Protein AF-A0A7C5QHR2-F1 (afdb_monomer)

Structure (mmCIF, N/CA/C/O backbone):
data_AF-A0A7C5QHR2-F1
#
_entry.id   AF-A0A7C5QHR2-F1
#
loop_
_atom_site.group_PDB
_atom_site.id
_atom_site.type_symbol
_atom_site.label_atom_id
_atom_site.label_alt_id
_atom_site.label_comp_id
_atom_site.label_asym_id
_atom_site.label_entity_id
_atom_site.label_seq_id
_atom_site.pdbx_PDB_ins_code
_atom_site.Cartn_x
_atom_site.Cartn_y
_atom_site.Cartn_z
_atom_site.occupancy
_atom_site.B_iso_or_equiv
_atom_site.auth_seq_id
_atom_site.auth_comp_id
_atom_site.auth_asym_id
_atom_site.auth_atom_id
_atom_site.pdbx_PDB_model_num
ATOM 1 N N . MET A 1 1 ? 29.284 -17.613 -14.930 1.00 31.66 1 MET A N 1
ATOM 2 C CA . MET A 1 1 ? 29.770 -16.365 -14.308 1.00 31.66 1 MET A CA 1
ATOM 3 C C . MET A 1 1 ? 28.781 -16.027 -13.212 1.00 31.66 1 MET A C 1
ATOM 5 O O . MET A 1 1 ? 27.605 -15.914 -13.522 1.00 31.66 1 MET A O 1
ATOM 9 N N . ASN A 1 2 ? 29.206 -15.992 -11.948 1.00 33.28 2 ASN A N 1
ATOM 10 C CA . ASN A 1 2 ? 28.326 -15.580 -10.853 1.00 33.28 2 ASN A CA 1
ATOM 11 C C . ASN A 1 2 ? 28.009 -14.099 -11.058 1.00 33.28 2 ASN A C 1
ATOM 13 O O . ASN A 1 2 ? 28.852 -13.244 -10.796 1.00 33.28 2 ASN A O 1
ATOM 17 N N . HIS A 1 3 ? 26.832 -13.800 -11.602 1.00 44.41 3 HIS A N 1
ATOM 18 C CA . HIS A 1 3 ? 26.330 -12.437 -11.653 1.00 44.41 3 HIS A CA 1
ATOM 19 C C . HIS A 1 3 ? 26.041 -12.027 -10.207 1.00 44.41 3 HIS A C 1
ATOM 21 O O . HIS A 1 3 ? 25.063 -12.463 -9.606 1.00 44.41 3 HIS A O 1
ATOM 27 N N . HIS A 1 4 ? 26.960 -11.277 -9.598 1.00 54.41 4 HIS A N 1
ATOM 28 C CA . HIS A 1 4 ? 26.777 -10.758 -8.249 1.00 54.41 4 HIS A CA 1
ATOM 29 C C . HIS A 1 4 ? 25.689 -9.680 -8.288 1.00 54.41 4 HIS A C 1
ATOM 31 O O . HIS A 1 4 ? 25.942 -8.519 -8.594 1.00 54.41 4 HIS A O 1
ATOM 37 N N . HIS A 1 5 ? 24.454 -10.085 -8.007 1.00 65.56 5 HIS A N 1
ATOM 38 C CA . HIS A 1 5 ? 23.338 -9.173 -7.805 1.00 65.56 5 HIS A CA 1
ATOM 39 C C . HIS A 1 5 ? 23.488 -8.518 -6.426 1.00 65.56 5 HIS A C 1
ATOM 41 O O . HIS A 1 5 ? 23.267 -9.155 -5.401 1.00 65.56 5 HIS A O 1
ATOM 47 N N . SER A 1 6 ? 23.895 -7.252 -6.385 1.00 82.06 6 SER A N 1
ATOM 48 C CA . SER A 1 6 ? 24.116 -6.497 -5.147 1.00 82.06 6 SER A CA 1
ATOM 49 C C . SER A 1 6 ? 22.860 -5.718 -4.730 1.00 82.06 6 SER A C 1
ATOM 51 O O . SER A 1 6 ? 22.835 -4.487 -4.682 1.00 82.06 6 SER A O 1
ATOM 53 N N . LEU A 1 7 ? 21.789 -6.463 -4.446 1.00 86.50 7 LEU A N 1
ATOM 54 C CA . LEU A 1 7 ? 20.505 -5.928 -3.990 1.00 86.50 7 LEU A CA 1
ATOM 55 C C . LEU A 1 7 ? 20.372 -6.040 -2.468 1.00 86.50 7 LEU A C 1
ATOM 57 O O . LEU A 1 7 ? 20.702 -7.073 -1.879 1.00 86.50 7 LEU A O 1
ATOM 61 N N . GLN A 1 8 ? 19.856 -4.991 -1.830 1.00 87.81 8 GLN A N 1
ATOM 62 C CA . GLN A 1 8 ? 19.667 -4.943 -0.382 1.00 87.81 8 GLN A CA 1
ATOM 63 C C . GLN A 1 8 ? 18.311 -4.355 0.002 1.00 87.81 8 GLN A C 1
ATOM 65 O O . GLN A 1 8 ? 17.833 -3.400 -0.604 1.00 87.81 8 GLN A O 1
ATOM 70 N N . LEU A 1 9 ? 17.719 -4.911 1.053 1.00 88.81 9 LEU A N 1
ATOM 71 C CA . LEU A 1 9 ? 16.586 -4.346 1.773 1.00 88.81 9 LEU A CA 1
ATOM 72 C C . LEU A 1 9 ? 17.111 -3.672 3.045 1.00 88.81 9 LEU A C 1
ATOM 74 O O . LEU A 1 9 ? 17.837 -4.295 3.820 1.00 88.81 9 LEU A O 1
ATOM 78 N N . LEU A 1 10 ? 16.763 -2.408 3.256 1.00 84.75 10 LEU A N 1
ATOM 79 C CA . LEU A 1 10 ? 17.259 -1.585 4.357 1.00 84.75 10 LEU A CA 1
ATOM 80 C C . LEU A 1 10 ? 16.104 -1.114 5.236 1.00 84.75 10 LEU A C 1
ATOM 82 O O . LEU A 1 10 ? 15.095 -0.642 4.720 1.00 84.75 10 LEU A O 1
ATOM 86 N N . PHE A 1 11 ? 16.296 -1.180 6.553 1.00 87.12 11 PHE A N 1
ATOM 87 C CA . PHE A 1 11 ? 15.389 -0.598 7.543 1.00 87.12 11 PHE A CA 1
ATOM 88 C C . PHE A 1 11 ? 16.145 0.423 8.386 1.00 87.12 11 PHE A C 1
ATOM 90 O O . PHE A 1 11 ? 17.107 0.064 9.070 1.00 87.12 11 PHE A O 1
ATOM 97 N N . LEU A 1 12 ? 15.709 1.679 8.349 1.00 81.56 12 LEU A N 1
ATOM 98 C CA . LEU A 1 12 ? 16.272 2.778 9.129 1.00 81.56 12 LEU A CA 1
ATOM 99 C C . LEU A 1 12 ? 15.262 3.202 10.195 1.00 81.56 12 LEU A C 1
ATOM 101 O O . LEU A 1 12 ? 14.124 3.492 9.828 1.00 81.56 12 LEU A O 1
ATOM 105 N N . PRO A 1 13 ? 15.623 3.233 11.486 1.00 82.12 13 PRO A N 1
ATOM 106 C CA . PRO A 1 13 ? 14.732 3.764 12.507 1.00 82.12 13 PRO A CA 1
ATOM 107 C C . PRO A 1 13 ? 14.471 5.251 12.237 1.00 82.12 13 PRO A C 1
ATOM 109 O O . PRO A 1 13 ? 15.391 6.001 11.919 1.00 82.12 13 PRO A O 1
ATOM 112 N N . GLU A 1 14 ? 13.216 5.671 12.336 1.00 76.19 14 GLU A N 1
ATOM 113 C CA . GLU A 1 14 ? 12.841 7.083 12.285 1.00 76.19 14 GLU A CA 1
ATOM 114 C C . GLU A 1 14 ? 13.124 7.700 13.666 1.00 76.19 14 GLU A C 1
ATOM 116 O O . GLU A 1 14 ? 12.586 7.238 14.675 1.00 76.19 14 GLU A O 1
ATOM 121 N N . GLU A 1 15 ? 14.025 8.688 13.739 1.00 59.84 15 GLU A N 1
ATOM 122 C CA . GLU A 1 15 ? 14.296 9.405 14.991 1.00 59.84 15 GLU A CA 1
ATOM 123 C C . GLU A 1 15 ? 13.158 10.396 15.271 1.00 59.84 15 GLU A C 1
ATOM 125 O O . GLU A 1 15 ? 12.904 11.309 14.487 1.00 59.84 15 GLU A O 1
ATOM 130 N N . GLY A 1 16 ? 12.459 10.203 16.390 1.00 53.81 16 GLY A N 1
ATOM 131 C CA . GLY A 1 16 ? 11.358 11.053 16.841 1.00 53.81 16 GLY A CA 1
ATOM 132 C C . GLY A 1 16 ? 10.992 10.771 18.299 1.00 53.81 16 GLY A C 1
ATOM 133 O O . GLY A 1 16 ? 11.371 9.730 18.842 1.00 53.81 16 GLY A O 1
ATOM 134 N N . GLU A 1 17 ? 10.262 11.695 18.936 1.00 41.44 17 GLU A N 1
ATOM 135 C CA . GLU A 1 17 ? 9.677 11.547 20.283 1.00 41.44 17 GLU A CA 1
ATOM 136 C C . GLU A 1 17 ? 8.571 10.475 20.285 1.00 41.44 17 GLU A C 1
ATOM 138 O O . GLU A 1 17 ? 7.386 10.748 20.461 1.00 41.44 17 GLU A O 1
ATOM 143 N N . HIS A 1 18 ? 8.945 9.226 20.046 1.00 48.09 18 HIS A N 1
ATOM 144 C CA . HIS A 1 18 ? 8.044 8.092 20.153 1.00 48.09 18 HIS A CA 1
ATOM 145 C C . HIS A 1 18 ? 8.260 7.430 21.512 1.00 48.09 18 HIS A C 1
ATOM 147 O O . HIS A 1 18 ? 9.395 7.185 21.932 1.00 48.09 18 HIS A O 1
ATOM 153 N N . GLN A 1 19 ? 7.160 7.166 22.226 1.00 42.47 19 GLN A N 1
ATOM 154 C CA . GLN A 1 19 ? 7.195 6.426 23.486 1.00 42.47 19 GLN A CA 1
ATOM 155 C C . GLN A 1 19 ? 7.924 5.092 23.275 1.00 42.47 19 GLN A C 1
ATOM 157 O O . GLN A 1 19 ? 7.888 4.518 22.185 1.00 42.47 19 GLN A O 1
ATOM 162 N N . ALA A 1 20 ? 8.613 4.606 24.310 1.00 40.62 20 ALA A N 1
ATOM 163 C CA . ALA A 1 20 ? 9.400 3.377 24.262 1.00 40.62 20 ALA A CA 1
ATOM 164 C C . ALA A 1 20 ? 8.530 2.168 23.848 1.00 40.62 20 ALA A C 1
ATOM 166 O O . ALA A 1 20 ? 7.935 1.503 24.688 1.00 40.62 20 ALA A O 1
ATOM 167 N N . GLY A 1 21 ? 8.446 1.894 22.543 1.00 49.97 21 GLY A N 1
ATOM 168 C CA . GLY A 1 21 ? 7.503 0.926 21.977 1.00 49.97 21 GLY A CA 1
ATOM 169 C C . GLY A 1 21 ? 7.245 1.145 20.487 1.00 49.97 21 GLY A C 1
ATOM 170 O O . GLY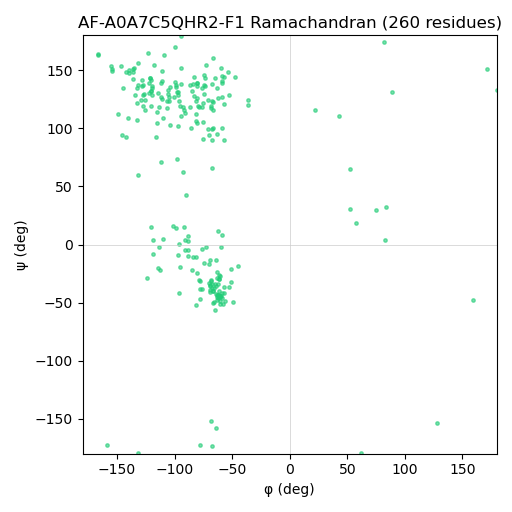 A 1 21 ? 7.441 0.214 19.710 1.00 49.97 21 GLY A O 1
ATOM 171 N N . ASP A 1 22 ? 6.970 2.387 20.083 1.00 61.84 22 ASP A N 1
ATOM 172 C CA . ASP A 1 22 ? 6.427 2.744 18.758 1.00 61.84 22 ASP A CA 1
ATOM 173 C C . ASP A 1 22 ? 7.508 3.024 17.702 1.00 61.84 22 ASP A C 1
ATOM 175 O O . ASP A 1 22 ? 7.444 3.988 16.941 1.00 61.84 22 ASP A O 1
ATOM 179 N N . THR A 1 23 ? 8.560 2.205 17.655 1.00 73.38 23 THR A N 1
ATOM 180 C CA . THR A 1 23 ? 9.628 2.420 16.670 1.00 73.38 23 THR A CA 1
ATOM 181 C C . THR A 1 23 ? 9.112 2.144 15.255 1.00 73.38 23 THR A C 1
ATOM 183 O O . THR A 1 23 ? 8.747 1.013 14.922 1.00 73.38 23 THR A O 1
ATOM 186 N N . ILE A 1 24 ? 9.125 3.174 14.413 1.00 78.38 24 ILE A N 1
ATOM 187 C CA . ILE A 1 24 ? 8.806 3.087 12.988 1.00 78.38 24 ILE A CA 1
ATOM 188 C C . ILE A 1 24 ? 10.113 3.039 12.199 1.00 78.38 24 ILE A C 1
ATOM 190 O O . ILE A 1 24 ? 11.080 3.728 12.521 1.00 78.38 24 ILE A O 1
ATOM 194 N N . TYR A 1 25 ? 10.144 2.209 11.162 1.00 82.12 25 TYR A N 1
ATOM 195 C CA . TYR A 1 25 ? 11.275 2.074 10.262 1.00 82.12 25 TYR A CA 1
ATOM 196 C C . TYR A 1 25 ? 10.926 2.601 8.874 1.00 82.12 25 TYR A C 1
ATOM 198 O O . TYR A 1 25 ? 9.971 2.149 8.234 1.00 82.12 25 TYR A O 1
ATOM 206 N N . ARG A 1 26 ? 11.758 3.506 8.363 1.00 79.06 26 ARG A N 1
ATOM 207 C CA . ARG A 1 26 ? 11.794 3.839 6.940 1.00 79.06 26 ARG A CA 1
ATOM 208 C C . ARG A 1 26 ? 12.480 2.706 6.192 1.00 79.06 26 ARG A C 1
ATOM 210 O O . ARG A 1 26 ? 13.559 2.257 6.583 1.00 79.06 26 ARG A O 1
ATOM 217 N N . CYS A 1 27 ? 11.833 2.228 5.140 1.00 81.69 27 CYS A N 1
ATOM 218 C CA . CYS A 1 27 ? 12.269 1.045 4.415 1.00 81.69 27 CYS A CA 1
ATOM 219 C C . CYS A 1 27 ? 12.759 1.427 3.033 1.00 81.69 27 CYS A C 1
ATOM 221 O O . CYS A 1 27 ? 12.146 2.255 2.365 1.00 81.69 27 CYS A O 1
ATOM 223 N N . PHE A 1 28 ? 13.833 0.790 2.579 1.00 79.62 28 PHE A N 1
ATOM 224 C CA . PHE A 1 28 ? 14.375 1.057 1.257 1.00 79.62 28 PHE A CA 1
ATOM 225 C C . PHE A 1 28 ? 14.817 -0.216 0.557 1.00 79.62 28 PHE A C 1
ATOM 227 O O . PHE A 1 28 ? 15.317 -1.151 1.183 1.00 79.62 28 PHE A O 1
ATOM 234 N N . LEU A 1 29 ? 14.678 -0.217 -0.763 1.00 83.44 29 LEU A N 1
ATOM 235 C CA . LEU A 1 29 ? 15.304 -1.199 -1.633 1.00 83.44 29 LEU A CA 1
ATOM 236 C C . LEU A 1 29 ? 16.462 -0.526 -2.364 1.00 83.44 29 LEU A C 1
ATOM 238 O O . LEU A 1 29 ? 16.263 0.417 -3.130 1.00 83.44 29 LEU A O 1
ATOM 242 N N . LEU A 1 30 ? 17.667 -1.027 -2.122 1.00 81.19 30 LEU A N 1
ATOM 243 C CA . LEU A 1 30 ? 18.905 -0.523 -2.692 1.00 81.19 30 LEU A CA 1
AT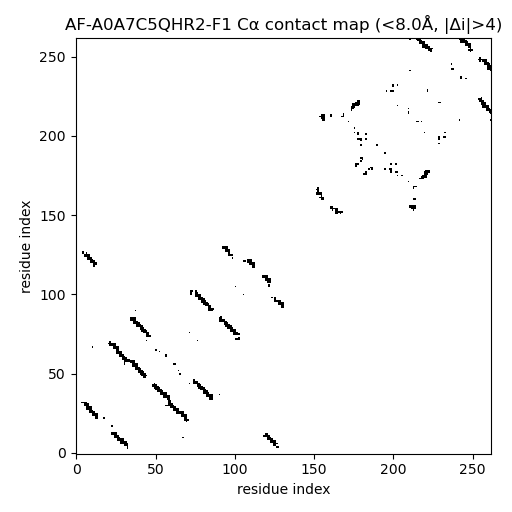OM 244 C C . LEU A 1 30 ? 19.421 -1.472 -3.769 1.00 81.19 30 LEU A C 1
ATOM 246 O O . LEU A 1 30 ? 19.551 -2.677 -3.546 1.00 81.19 30 LEU A O 1
ATOM 250 N N . ASN A 1 31 ? 19.790 -0.903 -4.910 1.00 82.81 31 ASN A N 1
ATOM 251 C CA . ASN A 1 31 ? 20.566 -1.567 -5.940 1.00 82.81 31 ASN A CA 1
ATOM 252 C C . ASN A 1 31 ? 21.964 -0.968 -6.001 1.00 82.81 31 ASN A C 1
ATOM 254 O O . ASN A 1 31 ? 22.132 0.149 -6.476 1.00 82.81 31 ASN A O 1
ATOM 258 N N . ARG A 1 32 ? 22.973 -1.716 -5.551 1.00 75.12 32 ARG A N 1
ATOM 259 C CA . ARG A 1 32 ? 24.388 -1.331 -5.683 1.00 75.12 32 ARG A CA 1
ATOM 260 C C . ARG A 1 32 ? 25.016 -1.855 -6.976 1.00 75.12 32 ARG A C 1
ATOM 262 O O . ARG A 1 32 ? 26.225 -1.756 -7.145 1.00 75.12 32 ARG A O 1
ATOM 269 N N . GLY A 1 33 ? 24.228 -2.504 -7.827 1.00 75.75 33 GLY A N 1
ATOM 270 C CA . GLY A 1 33 ? 24.701 -3.159 -9.034 1.00 75.75 33 GLY A CA 1
ATOM 271 C C . GLY A 1 33 ? 24.478 -2.313 -10.277 1.00 75.75 33 GLY A C 1
ATOM 272 O O . GLY A 1 33 ? 23.739 -1.329 -10.276 1.00 75.75 33 GLY A O 1
ATOM 273 N N . GLU A 1 34 ? 25.080 -2.769 -11.370 1.00 76.56 34 GLU A N 1
ATOM 274 C CA . GLU A 1 34 ? 25.027 -2.106 -12.678 1.00 76.56 34 GLU A CA 1
ATOM 275 C C . GLU A 1 34 ? 23.778 -2.464 -13.494 1.00 76.56 34 GLU A C 1
ATOM 277 O O . GLU A 1 34 ? 23.497 -1.868 -14.532 1.00 76.56 34 GLU A O 1
ATOM 282 N N . HIS A 1 35 ? 23.022 -3.466 -13.051 1.00 82.19 35 HIS A N 1
ATOM 283 C CA . HIS A 1 35 ? 21.835 -3.921 -13.756 1.00 82.19 35 HIS A CA 1
ATOM 284 C C . HIS A 1 35 ? 20.610 -3.116 -13.342 1.00 82.19 35 HIS A C 1
ATOM 286 O O . HIS A 1 35 ? 20.365 -2.903 -12.156 1.00 82.19 35 HIS A O 1
ATOM 292 N N . CYS A 1 36 ? 19.793 -2.746 -14.324 1.00 79.12 36 CYS A N 1
ATOM 293 C CA . CYS A 1 36 ? 18.440 -2.273 -14.078 1.00 79.12 36 CYS A CA 1
ATOM 294 C C . CYS A 1 36 ? 17.507 -3.476 -13.942 1.00 79.12 36 CYS A C 1
ATOM 296 O O . CYS A 1 36 ? 17.577 -4.416 -14.738 1.00 79.12 36 CYS A O 1
ATOM 298 N N . TYR A 1 37 ? 16.592 -3.427 -12.982 1.00 84.19 37 TYR A N 1
ATOM 299 C CA . TYR A 1 37 ? 15.614 -4.483 -12.763 1.00 84.19 37 TYR A CA 1
ATOM 300 C C . TYR A 1 37 ? 14.199 -3.941 -12.892 1.00 84.19 37 TYR A C 1
ATOM 302 O O . TYR A 1 37 ? 13.885 -2.862 -12.396 1.00 84.19 37 TYR A O 1
ATOM 310 N N . LEU A 1 38 ? 13.303 -4.726 -13.476 1.00 84.56 38 LEU A N 1
ATOM 311 C CA . LEU A 1 38 ? 11.908 -4.663 -13.060 1.00 84.56 38 LEU A CA 1
ATOM 312 C C . LEU A 1 38 ? 11.774 -5.484 -11.789 1.00 84.56 38 LEU A C 1
ATOM 314 O O . LEU A 1 38 ? 12.370 -6.554 -11.687 1.00 84.56 38 LEU A O 1
ATOM 318 N N . TYR A 1 39 ? 11.001 -4.995 -10.831 1.00 82.38 39 TYR A N 1
ATOM 319 C CA . TYR A 1 39 ? 10.803 -5.693 -9.572 1.00 82.38 39 TYR A CA 1
ATOM 320 C C . TYR A 1 39 ? 9.330 -5.789 -9.197 1.00 82.38 39 TYR A C 1
ATOM 322 O O . TYR A 1 39 ? 8.498 -4.955 -9.582 1.00 82.38 39 TYR A O 1
ATOM 330 N N . LYS A 1 40 ? 9.046 -6.798 -8.384 1.00 84.19 40 LYS A N 1
ATOM 331 C CA . LYS A 1 40 ? 7.833 -6.984 -7.602 1.00 84.19 40 LYS A CA 1
ATOM 332 C C . LYS A 1 40 ? 8.255 -7.398 -6.192 1.00 84.19 40 LYS A C 1
ATOM 334 O O . LYS A 1 40 ? 9.056 -8.316 -6.041 1.00 84.19 40 LYS A O 1
ATOM 339 N N . ILE 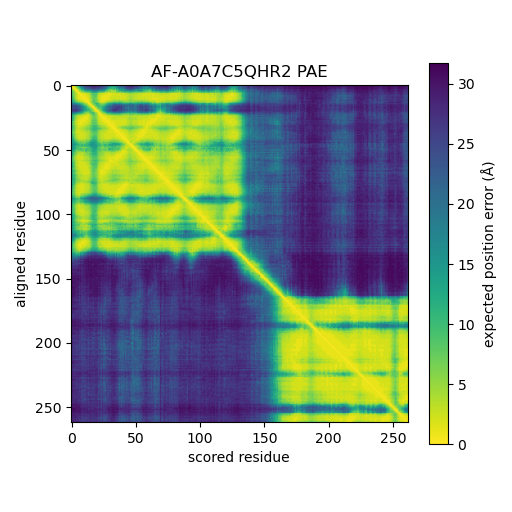A 1 41 ? 7.734 -6.706 -5.190 1.00 77.81 41 ILE A N 1
ATOM 340 C CA . ILE A 1 41 ? 7.916 -7.008 -3.774 1.00 77.81 41 ILE A CA 1
ATOM 341 C C . ILE A 1 41 ? 6.539 -7.215 -3.175 1.00 77.81 41 ILE A C 1
ATOM 343 O O . ILE A 1 41 ? 5.644 -6.391 -3.365 1.00 77.81 41 ILE A O 1
ATOM 347 N N . GLU A 1 42 ? 6.395 -8.311 -2.453 1.00 78.44 42 GLU A N 1
ATOM 348 C CA . GLU A 1 42 ? 5.251 -8.601 -1.604 1.00 78.44 42 GLU A CA 1
ATOM 349 C C . GLU A 1 42 ? 5.769 -8.774 -0.187 1.00 78.44 42 GLU A C 1
ATOM 351 O O . GLU A 1 42 ? 6.760 -9.472 0.012 1.00 78.44 42 GLU A O 1
ATOM 356 N N . ALA A 1 43 ? 5.135 -8.133 0.785 1.00 70.38 43 ALA A N 1
ATOM 357 C CA . ALA A 1 43 ? 5.415 -8.387 2.186 1.00 70.38 43 ALA A CA 1
ATOM 358 C C . ALA A 1 43 ? 4.117 -8.694 2.914 1.00 70.38 43 ALA A C 1
ATOM 360 O O . ALA A 1 43 ? 3.169 -7.913 2.847 1.00 70.38 43 ALA A O 1
ATOM 361 N N . ASP A 1 44 ? 4.111 -9.808 3.635 1.00 68.44 44 ASP A N 1
ATOM 362 C CA . ASP A 1 44 ? 2.947 -10.300 4.362 1.00 68.44 44 ASP A CA 1
ATOM 363 C C . ASP A 1 44 ? 3.327 -10.596 5.810 1.00 68.44 44 ASP A C 1
ATOM 365 O O . ASP A 1 44 ? 4.407 -11.136 6.076 1.00 68.44 44 ASP A O 1
ATOM 369 N N . THR A 1 45 ? 2.427 -10.290 6.741 1.00 62.69 45 THR A N 1
ATOM 370 C CA . THR A 1 45 ? 2.394 -10.938 8.054 1.00 62.69 45 THR A CA 1
ATOM 371 C C . THR A 1 45 ? 1.421 -12.120 8.027 1.00 62.69 45 THR A C 1
ATOM 373 O O . THR A 1 45 ? 0.757 -12.391 7.027 1.00 62.69 45 THR A O 1
ATOM 376 N N . LEU A 1 46 ? 1.292 -12.819 9.156 1.00 56.25 46 LEU A N 1
ATOM 377 C CA . LEU A 1 46 ? 0.221 -13.797 9.374 1.00 56.25 46 LEU A CA 1
ATOM 378 C C . LEU A 1 46 ? -1.188 -13.181 9.304 1.00 56.25 46 LEU A C 1
ATOM 380 O O . LEU A 1 46 ? -2.150 -13.888 9.014 1.00 56.25 46 LEU A O 1
ATOM 384 N N . THR A 1 47 ? -1.313 -11.891 9.613 1.00 45.22 47 THR A N 1
ATOM 385 C CA . THR A 1 47 ? -2.584 -11.217 9.908 1.00 45.22 47 THR A CA 1
ATOM 386 C C . THR A 1 47 ? -2.988 -10.189 8.852 1.00 45.22 47 THR A C 1
ATOM 388 O O . THR A 1 47 ? -4.171 -9.867 8.741 1.00 45.22 47 THR A O 1
ATOM 391 N N . ARG A 1 48 ? -2.037 -9.667 8.068 1.00 53.03 48 ARG A N 1
ATOM 392 C CA . ARG A 1 48 ? -2.271 -8.618 7.071 1.00 53.03 48 ARG A CA 1
ATOM 393 C C . ARG A 1 48 ? -1.235 -8.627 5.946 1.00 53.03 48 ARG A C 1
ATOM 395 O O . ARG A 1 48 ? -0.078 -8.993 6.140 1.00 53.03 48 ARG A O 1
ATOM 402 N N . HIS A 1 49 ? -1.639 -8.130 4.781 1.00 55.06 49 HIS A N 1
ATOM 403 C CA . HIS A 1 49 ? -0.709 -7.744 3.720 1.00 55.06 49 HIS A CA 1
ATOM 404 C C . HIS A 1 49 ? -0.049 -6.408 4.096 1.00 55.06 49 HIS A C 1
ATOM 406 O O . HIS A 1 49 ? -0.751 -5.422 4.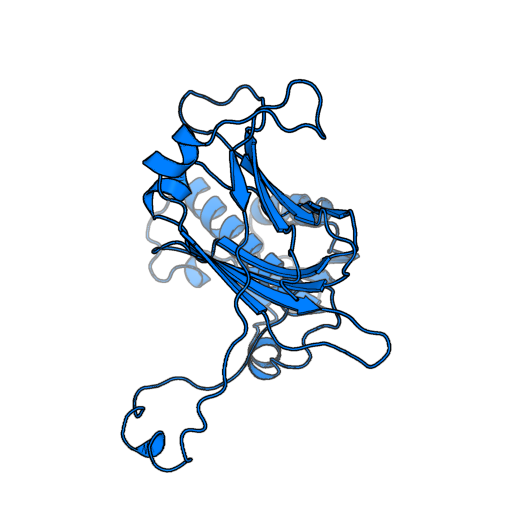320 1.00 55.06 49 HIS A O 1
ATOM 412 N N . ILE A 1 50 ? 1.283 -6.375 4.188 1.00 58.94 50 ILE A N 1
ATOM 413 C CA . ILE A 1 50 ? 2.054 -5.161 4.505 1.00 58.94 50 ILE A CA 1
ATOM 414 C C . ILE A 1 50 ? 2.223 -4.320 3.244 1.00 58.94 50 ILE A C 1
ATOM 416 O O . ILE A 1 50 ? 1.944 -3.124 3.257 1.00 58.94 50 ILE A O 1
ATOM 420 N N . LEU A 1 51 ? 2.701 -4.929 2.153 1.00 63.75 51 LEU A N 1
ATOM 421 C CA . LEU A 1 51 ? 2.897 -4.208 0.901 1.00 63.75 51 LEU A CA 1
ATOM 422 C C . LEU A 1 51 ? 2.830 -5.110 -0.327 1.00 63.75 51 LEU A C 1
ATOM 424 O O . LEU A 1 51 ? 3.225 -6.273 -0.300 1.00 63.75 51 LEU A O 1
ATOM 428 N N . LEU A 1 52 ? 2.410 -4.503 -1.433 1.00 68.81 52 LEU A N 1
ATOM 429 C CA . LEU A 1 52 ? 2.610 -4.996 -2.788 1.00 68.81 52 LEU A CA 1
ATOM 430 C C . LEU A 1 52 ? 3.126 -3.823 -3.620 1.00 68.81 52 LEU A C 1
ATOM 432 O O . LEU A 1 52 ? 2.375 -2.906 -3.946 1.00 68.81 52 LEU A O 1
ATOM 436 N N . GLN A 1 53 ? 4.409 -3.852 -3.968 1.00 64.88 53 GLN A N 1
ATOM 437 C CA . GLN A 1 53 ? 5.042 -2.794 -4.746 1.00 64.88 53 GLN A CA 1
ATOM 438 C C . GLN A 1 53 ? 5.738 -3.384 -5.959 1.00 64.88 53 GLN A C 1
ATOM 440 O O . GLN A 1 53 ? 6.526 -4.320 -5.871 1.00 64.88 53 GLN A O 1
ATOM 445 N N . LYS A 1 54 ? 5.460 -2.808 -7.123 1.00 75.94 54 LYS A N 1
ATOM 446 C CA . LYS A 1 54 ? 6.126 -3.148 -8.373 1.00 75.94 54 LYS A CA 1
ATOM 447 C C . LYS A 1 54 ? 6.765 -1.890 -8.927 1.00 75.94 54 LYS A C 1
ATOM 449 O O . LYS A 1 54 ? 6.113 -0.850 -9.007 1.00 75.94 54 LYS A O 1
ATOM 454 N N . GLY A 1 55 ? 7.974 -1.989 -9.464 1.00 71.75 55 GLY A N 1
ATOM 455 C CA . GLY A 1 55 ? 8.630 -0.835 -10.079 1.00 71.75 55 GLY A CA 1
ATOM 456 C C . GLY A 1 55 ? 9.722 -1.206 -11.060 1.00 71.75 55 GLY A C 1
ATOM 457 O O . GLY A 1 55 ? 9.902 -2.375 -11.407 1.00 71.75 55 GLY A O 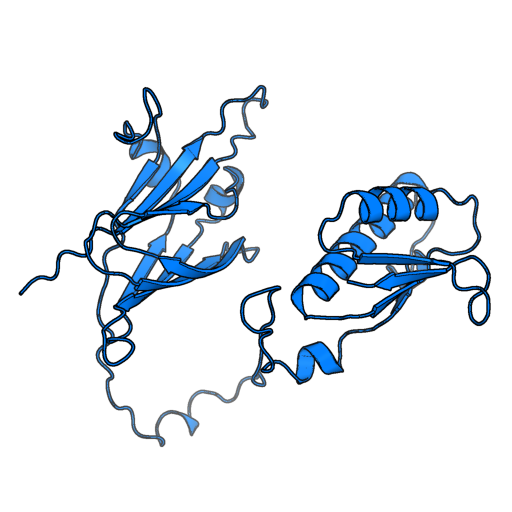1
ATOM 458 N N . LYS A 1 56 ? 10.428 -0.171 -11.502 1.00 77.62 56 LYS A N 1
ATOM 459 C CA . LYS A 1 56 ? 11.757 -0.286 -12.083 1.00 77.62 56 LYS A CA 1
ATOM 460 C C . LYS A 1 56 ? 12.750 0.182 -11.025 1.00 77.62 56 LYS A C 1
ATOM 462 O O . LYS A 1 56 ? 12.507 1.178 -10.350 1.00 77.62 56 LYS A O 1
ATOM 467 N N . LEU A 1 57 ? 13.828 -0.562 -10.868 1.00 80.44 57 LEU A N 1
ATOM 468 C CA . LEU A 1 57 ? 14.950 -0.248 -10.008 1.00 80.44 57 LEU A CA 1
ATOM 469 C C . LEU A 1 57 ? 16.154 -0.050 -10.918 1.00 80.44 57 LEU A C 1
ATOM 471 O O . LEU A 1 57 ? 16.671 -1.009 -11.492 1.00 80.44 57 LEU A O 1
ATOM 475 N N . GLU A 1 58 ? 16.534 1.207 -11.109 1.00 73.00 58 GLU A N 1
ATOM 476 C CA . GLU A 1 58 ? 17.714 1.554 -11.898 1.00 73.00 58 GLU A CA 1
ATOM 477 C C . GLU A 1 58 ? 18.995 1.065 -11.210 1.00 73.00 58 GLU A C 1
ATOM 479 O O . GLU A 1 58 ? 19.007 0.780 -10.008 1.00 73.00 58 GLU A O 1
ATOM 484 N N . ALA A 1 59 ? 20.068 0.956 -11.988 1.00 70.62 59 ALA A N 1
ATOM 485 C CA . ALA A 1 59 ? 21.409 0.719 -11.470 1.00 70.62 59 ALA A CA 1
ATOM 486 C C . ALA A 1 59 ? 21.813 1.813 -10.470 1.00 70.62 59 ALA A C 1
ATOM 488 O O . ALA A 1 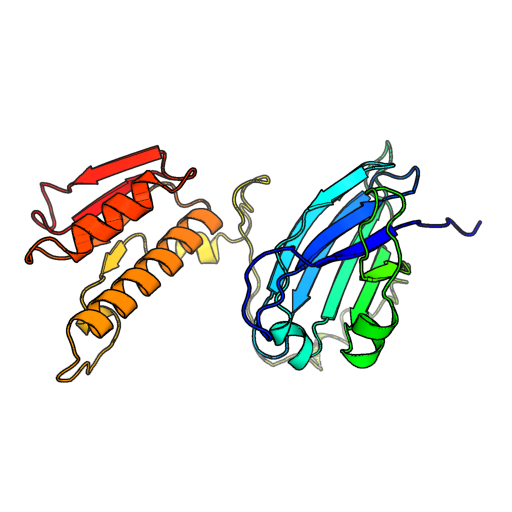59 ? 21.471 2.979 -10.670 1.00 70.62 59 ALA A O 1
ATOM 489 N N . HIS A 1 60 ? 22.553 1.438 -9.423 1.00 71.88 60 HIS A N 1
ATOM 490 C CA . HIS A 1 60 ? 23.052 2.368 -8.395 1.00 71.88 60 HIS A CA 1
ATOM 491 C C . HIS A 1 60 ? 21.972 3.263 -7.764 1.00 71.88 60 HIS A C 1
ATOM 493 O O . HIS A 1 60 ? 22.244 4.403 -7.393 1.00 71.88 60 HIS A O 1
ATOM 499 N N . ASN A 1 61 ? 20.738 2.767 -7.672 1.00 74.00 61 ASN A N 1
ATOM 500 C CA . ASN A 1 61 ? 19.602 3.552 -7.213 1.00 74.00 61 ASN A CA 1
ATOM 501 C C . ASN A 1 61 ? 18.993 2.986 -5.928 1.00 74.00 61 ASN A C 1
ATOM 503 O O . ASN A 1 61 ? 19.062 1.786 -5.649 1.00 74.00 61 ASN A O 1
ATOM 507 N N . LEU A 1 62 ? 18.353 3.872 -5.172 1.00 71.25 62 LEU A N 1
ATOM 508 C CA . LEU A 1 62 ? 17.625 3.581 -3.948 1.00 71.25 62 LEU A CA 1
ATOM 509 C C . LEU A 1 62 ? 16.168 3.989 -4.140 1.00 71.25 62 LEU A C 1
ATOM 511 O O . LEU A 1 62 ? 15.881 5.083 -4.620 1.00 71.25 62 LEU A O 1
ATOM 515 N N . ILE A 1 63 ? 15.246 3.127 -3.733 1.00 74.06 63 ILE A N 1
ATOM 516 C CA . ILE A 1 63 ? 13.824 3.462 -3.700 1.00 74.06 63 ILE A CA 1
ATOM 517 C C . ILE A 1 63 ? 13.288 3.314 -2.284 1.00 74.06 63 ILE A C 1
ATOM 519 O O . ILE A 1 63 ? 13.680 2.402 -1.555 1.00 74.06 63 ILE A O 1
ATOM 523 N N . GLU A 1 64 ? 12.374 4.200 -1.908 1.00 66.94 64 GLU A N 1
ATOM 524 C CA . GLU A 1 64 ? 11.646 4.093 -0.649 1.00 66.94 64 GLU A CA 1
ATOM 525 C C . GLU A 1 64 ? 10.498 3.083 -0.796 1.00 66.94 64 GLU A C 1
ATOM 527 O O . GLU A 1 64 ? 9.821 2.998 -1.829 1.00 66.94 64 GLU A O 1
ATOM 532 N N . LEU A 1 65 ? 10.331 2.272 0.241 1.00 75.31 65 LEU A N 1
ATOM 533 C CA . LEU A 1 65 ? 9.242 1.325 0.426 1.00 75.31 65 LEU A CA 1
ATOM 534 C C . LEU A 1 65 ? 8.331 1.839 1.554 1.00 75.31 65 LEU A C 1
ATOM 536 O O . LEU A 1 65 ? 8.761 2.676 2.354 1.00 75.31 65 LEU A O 1
ATOM 540 N N . PRO A 1 66 ? 7.090 1.330 1.665 1.00 72.81 66 PRO A N 1
ATOM 541 C CA . PRO A 1 66 ? 6.216 1.625 2.790 1.00 72.81 66 PRO A CA 1
ATOM 542 C C . PRO A 1 66 ? 6.913 1.472 4.142 1.00 72.81 66 PRO A C 1
ATOM 544 O O . PRO A 1 66 ? 7.747 0.584 4.334 1.00 72.81 66 PRO A O 1
ATOM 547 N N . LYS A 1 67 ? 6.542 2.345 5.082 1.00 76.19 67 LYS A N 1
ATOM 548 C CA . LYS A 1 67 ? 7.054 2.301 6.451 1.00 76.19 67 LYS A CA 1
ATOM 549 C C . LYS A 1 67 ? 6.730 0.953 7.098 1.00 76.19 67 LYS A C 1
ATOM 551 O O . LYS A 1 67 ? 5.669 0.374 6.865 1.00 76.19 67 LYS A O 1
ATOM 556 N N . PHE A 1 68 ? 7.644 0.487 7.934 1.00 78.81 68 PHE A N 1
ATOM 557 C CA . PHE A 1 68 ? 7.530 -0.771 8.657 1.00 78.81 68 PHE A CA 1
ATOM 558 C C . PHE A 1 68 ? 7.426 -0.501 10.153 1.00 78.81 68 PHE A C 1
ATOM 560 O O . PHE A 1 68 ? 8.234 0.242 10.708 1.00 78.81 68 PHE A O 1
ATOM 567 N N . TYR A 1 69 ? 6.442 -1.102 10.813 1.00 81.12 69 TYR A N 1
ATOM 568 C CA . TYR A 1 69 ? 6.220 -0.903 12.240 1.00 81.12 69 TYR A CA 1
ATOM 569 C C . TYR A 1 69 ? 6.915 -2.012 13.017 1.00 81.12 69 TYR A C 1
ATOM 571 O O . TYR A 1 69 ? 6.851 -3.180 12.637 1.00 81.12 69 TYR A O 1
ATOM 579 N N . LYS A 1 70 ? 7.569 -1.672 14.130 1.00 82.12 70 LYS A N 1
ATOM 580 C CA . LYS A 1 70 ? 8.228 -2.668 14.986 1.00 82.12 70 LYS A CA 1
ATOM 581 C C . LYS A 1 70 ? 7.288 -3.807 15.393 1.00 82.12 70 LYS A C 1
ATOM 583 O O . LYS A 1 70 ? 7.733 -4.951 15.435 1.00 82.12 70 LYS A O 1
ATOM 588 N N . ASP A 1 71 ? 6.014 -3.512 15.636 1.00 76.75 71 ASP A N 1
ATOM 589 C CA . ASP A 1 71 ? 5.009 -4.508 16.023 1.00 76.75 71 ASP A CA 1
ATOM 590 C C . ASP A 1 71 ? 4.784 -5.583 14.958 1.00 76.75 71 ASP A C 1
ATOM 592 O O . ASP A 1 71 ? 4.535 -6.739 15.305 1.00 76.75 71 ASP A O 1
ATOM 596 N N . ASP A 1 72 ? 4.980 -5.256 13.676 1.00 74.31 72 ASP A N 1
ATOM 597 C CA . ASP A 1 72 ? 4.877 -6.233 12.592 1.00 74.31 72 ASP A CA 1
ATOM 598 C C . ASP A 1 72 ? 5.939 -7.334 12.712 1.00 74.31 72 ASP A C 1
ATOM 600 O O . ASP A 1 72 ? 5.715 -8.440 12.227 1.00 74.31 72 ASP A O 1
ATOM 604 N N . LEU A 1 73 ? 7.074 -7.091 13.393 1.00 82.50 73 LEU A N 1
ATOM 605 C CA . LEU A 1 73 ? 8.097 -8.121 13.634 1.00 82.50 73 LEU A CA 1
ATOM 606 C C . LEU A 1 73 ? 7.566 -9.302 14.451 1.00 82.50 73 LEU A C 1
ATOM 608 O O . LEU A 1 73 ? 8.103 -10.408 14.320 1.00 82.50 73 LEU A O 1
ATOM 612 N N . ASN A 1 74 ? 6.539 -9.094 15.280 1.00 78.19 74 ASN A N 1
ATOM 613 C CA . ASN A 1 74 ? 5.951 -10.156 16.097 1.00 78.19 74 ASN A CA 1
ATOM 614 C C . ASN A 1 74 ? 5.345 -11.263 15.223 1.00 78.19 74 ASN A C 1
ATOM 616 O O . ASN A 1 74 ? 5.492 -12.449 15.536 1.00 78.19 74 ASN A O 1
ATOM 620 N N . ASP A 1 75 ? 4.791 -10.886 14.069 1.00 75.75 75 ASP A N 1
ATOM 621 C CA . ASP A 1 75 ? 4.166 -11.805 13.119 1.00 75.75 75 ASP A CA 1
ATOM 622 C C . ASP A 1 75 ? 5.150 -12.390 12.089 1.00 75.75 75 ASP A C 1
ATOM 624 O O . ASP A 1 75 ? 4.739 -13.105 11.175 1.00 75.75 75 ASP A O 1
ATOM 628 N N . LYS A 1 76 ? 6.458 -12.138 12.250 1.00 82.69 76 LYS A N 1
ATOM 629 C CA . LYS A 1 76 ? 7.548 -12.683 11.415 1.00 82.69 76 LYS A CA 1
ATOM 630 C C . LYS A 1 76 ? 7.317 -12.448 9.913 1.00 82.69 76 LYS A C 1
ATOM 632 O O . LYS A 1 76 ? 7.173 -13.411 9.154 1.00 82.69 76 LYS A O 1
ATOM 637 N N . PRO A 1 77 ? 7.309 -11.185 9.472 1.00 81.50 77 PRO A N 1
ATOM 638 C CA . PRO A 1 77 ? 6.880 -10.834 8.136 1.00 81.50 77 PRO A CA 1
ATOM 639 C C . PRO A 1 77 ? 7.816 -11.415 7.083 1.00 81.50 77 PRO A C 1
ATOM 641 O O . PRO A 1 77 ? 9.035 -11.499 7.278 1.00 81.50 77 PRO A O 1
ATOM 644 N N . ILE A 1 78 ? 7.230 -11.825 5.965 1.00 85.06 78 ILE A N 1
ATOM 645 C CA . ILE A 1 78 ? 7.933 -12.467 4.859 1.00 85.06 78 ILE A CA 1
ATOM 646 C C . ILE A 1 78 ? 7.889 -11.536 3.659 1.00 85.06 78 ILE A C 1
ATOM 648 O O . ILE A 1 78 ? 6.816 -11.245 3.141 1.00 85.06 78 ILE A O 1
ATOM 652 N N . TYR A 1 79 ? 9.065 -11.111 3.211 1.00 85.94 79 TYR A N 1
ATOM 653 C CA . TYR A 1 79 ? 9.253 -10.347 1.989 1.00 85.94 79 TYR A CA 1
ATOM 654 C C . TYR A 1 79 ? 9.601 -11.297 0.850 1.00 85.94 79 TYR A C 1
ATOM 656 O O . TYR A 1 79 ? 10.637 -11.963 0.890 1.00 85.94 79 TYR A O 1
ATOM 664 N N . ARG A 1 80 ? 8.763 -11.334 -0.180 1.00 87.62 80 ARG A N 1
ATOM 665 C CA . ARG A 1 80 ? 8.996 -12.061 -1.425 1.00 87.62 80 ARG A CA 1
ATOM 666 C C . ARG A 1 80 ? 9.368 -11.083 -2.514 1.00 87.62 80 ARG A C 1
ATOM 668 O O . ARG A 1 80 ? 8.651 -10.123 -2.785 1.00 87.62 80 ARG A O 1
ATOM 675 N N . PHE A 1 81 ? 10.486 -11.363 -3.154 1.00 89.44 81 PHE A N 1
ATOM 676 C CA . PHE A 1 81 ? 11.034 -10.561 -4.223 1.00 89.44 81 PHE A CA 1
ATOM 677 C C . PHE A 1 81 ? 10.963 -11.325 -5.532 1.00 89.44 81 PHE A C 1
ATOM 679 O O . PHE A 1 81 ? 11.267 -12.517 -5.597 1.00 89.44 81 PHE A O 1
ATOM 686 N N . SER A 1 82 ? 10.605 -10.621 -6.593 1.00 88.00 82 SER A N 1
ATOM 687 C CA . SER A 1 82 ? 10.731 -11.097 -7.964 1.00 88.00 82 SER A CA 1
ATOM 688 C C . SER A 1 82 ? 11.365 -9.992 -8.791 1.00 88.00 82 SER A C 1
ATOM 690 O O . SER A 1 82 ? 10.851 -8.875 -8.837 1.00 88.00 82 SER A O 1
ATOM 692 N N . PHE A 1 83 ? 12.500 -10.292 -9.406 1.00 86.50 83 PHE A N 1
ATOM 693 C CA . PHE A 1 83 ? 13.282 -9.369 -10.210 1.00 86.50 83 PHE A CA 1
ATOM 694 C C . PHE A 1 83 ? 13.440 -9.909 -11.625 1.00 86.50 83 PHE A C 1
ATOM 696 O O . PHE A 1 83 ? 13.637 -11.101 -11.834 1.00 86.50 83 PHE A O 1
ATOM 703 N N . TRP A 1 84 ? 13.418 -9.012 -12.599 1.00 88.12 84 TRP A N 1
ATOM 704 C CA . TRP A 1 84 ? 13.743 -9.312 -13.985 1.00 88.12 84 TRP A CA 1
ATOM 705 C C . TRP A 1 84 ? 14.795 -8.321 -14.445 1.00 88.12 84 TRP A C 1
ATOM 707 O O . TRP A 1 84 ? 14.543 -7.115 -14.450 1.00 88.12 84 TRP A O 1
ATOM 717 N N . VAL A 1 85 ? 15.965 -8.817 -14.844 1.00 85.75 85 VAL A N 1
ATOM 718 C CA . VAL A 1 85 ? 17.012 -7.964 -15.418 1.00 85.75 85 VAL A CA 1
ATOM 719 C C . VAL A 1 85 ? 16.480 -7.346 -16.709 1.00 85.75 85 VAL A C 1
ATOM 721 O O . VAL A 1 85 ? 16.010 -8.057 -17.600 1.00 85.75 85 VAL A O 1
ATOM 724 N N . GLN A 1 86 ? 16.533 -6.023 -16.816 1.00 77.81 86 GLN A N 1
ATOM 725 C CA . GLN A 1 86 ? 16.136 -5.324 -18.026 1.00 77.81 86 GLN A CA 1
ATOM 726 C C . GLN A 1 86 ? 17.297 -5.331 -19.021 1.00 77.81 86 GLN A C 1
ATOM 728 O O . GLN A 1 86 ? 18.416 -4.936 -18.707 1.00 77.81 86 GLN A O 1
ATOM 733 N N . THR A 1 87 ? 17.015 -5.778 -20.239 1.00 75.19 87 THR A N 1
ATOM 734 C CA . THR A 1 87 ? 17.974 -5.847 -21.343 1.00 75.19 87 THR A CA 1
ATOM 735 C C . THR A 1 87 ? 17.453 -5.051 -22.535 1.00 75.19 87 THR A C 1
ATOM 737 O O . THR A 1 87 ? 16.259 -4.765 -22.643 1.00 75.19 87 THR A O 1
ATOM 740 N N . ASN A 1 88 ? 18.329 -4.763 -23.495 1.00 68.75 88 ASN A N 1
ATOM 741 C CA . ASN A 1 88 ? 17.962 -4.049 -24.724 1.00 68.75 88 ASN A CA 1
ATOM 742 C C . ASN A 1 88 ? 16.957 -4.825 -25.602 1.00 68.75 88 ASN A C 1
ATOM 744 O O . ASN A 1 88 ? 16.396 -4.259 -26.533 1.00 68.75 88 ASN A O 1
ATOM 748 N N . ARG A 1 89 ? 16.735 -6.121 -25.329 1.00 63.31 89 ARG A N 1
ATOM 749 C CA . ARG A 1 89 ? 15.821 -7.005 -26.075 1.00 63.31 89 ARG A CA 1
ATOM 750 C C . ARG A 1 89 ? 14.568 -7.405 -25.282 1.00 63.31 89 ARG A C 1
ATOM 752 O O . ARG A 1 89 ? 13.794 -8.224 -25.764 1.00 63.31 89 ARG A O 1
ATOM 759 N N . GLY A 1 90 ? 14.369 -6.856 -24.081 1.00 72.75 90 GLY A N 1
ATOM 760 C CA . GLY A 1 90 ? 13.260 -7.204 -23.188 1.00 72.75 90 GLY A CA 1
ATOM 761 C C . GLY A 1 90 ? 13.731 -7.564 -21.779 1.00 72.75 90 GLY A C 1
ATOM 762 O O . GLY A 1 90 ? 14.774 -7.101 -21.322 1.00 72.75 90 GLY A O 1
ATOM 763 N N . THR A 1 91 ? 12.965 -8.386 -21.070 1.00 74.56 91 THR A N 1
ATOM 764 C CA . THR A 1 91 ? 13.266 -8.814 -19.695 1.00 74.56 91 THR A CA 1
ATOM 765 C C . THR A 1 91 ? 13.912 -10.195 -19.668 1.00 74.56 91 THR A C 1
ATOM 767 O O . THR A 1 91 ? 13.443 -11.104 -20.351 1.00 74.56 91 THR A O 1
ATOM 770 N N . GLY A 1 92 ? 14.966 -10.354 -18.865 1.00 76.38 92 GLY A N 1
ATOM 771 C CA . GLY A 1 92 ? 15.593 -11.645 -18.581 1.00 76.38 92 GLY A CA 1
ATOM 772 C C . GLY A 1 92 ? 14.695 -12.588 -17.770 1.00 76.38 92 GLY A C 1
ATOM 773 O O . GLY A 1 92 ? 13.521 -12.303 -17.526 1.00 76.38 92 GLY A O 1
ATOM 774 N N . ALA A 1 93 ? 15.256 -13.725 -17.351 1.00 83.88 93 ALA A N 1
ATOM 775 C CA . ALA A 1 93 ? 14.558 -14.688 -16.503 1.00 83.88 93 ALA A CA 1
ATOM 776 C C . ALA A 1 93 ? 14.124 -14.063 -15.164 1.00 83.88 93 ALA A C 1
ATOM 778 O O . ALA A 1 93 ? 14.749 -13.124 -14.667 1.00 83.88 93 ALA A O 1
ATOM 779 N N . GLU A 1 94 ? 13.040 -14.596 -14.595 1.00 88.00 94 GLU A N 1
ATOM 780 C CA . GLU A 1 94 ? 12.577 -14.201 -13.267 1.00 88.00 94 GLU A CA 1
ATOM 781 C C . GLU A 1 94 ? 13.537 -14.738 -12.202 1.00 88.00 94 GLU A C 1
ATOM 783 O O . GLU A 1 94 ? 13.783 -15.944 -12.104 1.00 88.00 94 GLU A O 1
ATOM 788 N N . LEU A 1 95 ? 14.047 -13.820 -11.393 1.00 87.81 95 LEU A N 1
ATOM 789 C CA . LEU A 1 95 ? 14.905 -14.065 -10.250 1.00 87.81 95 LEU A CA 1
ATOM 790 C C . LEU A 1 95 ? 14.087 -13.873 -8.977 1.00 87.81 95 LEU A C 1
ATOM 792 O O . LEU A 1 95 ? 13.525 -12.799 -8.764 1.00 87.81 95 LEU A O 1
ATOM 796 N N . LYS A 1 96 ? 14.023 -14.889 -8.118 1.00 88.94 96 LYS A N 1
ATOM 797 C CA . LYS A 1 96 ? 13.261 -14.829 -6.865 1.00 88.94 96 LYS A CA 1
ATOM 798 C C . LYS A 1 96 ? 14.168 -14.827 -5.652 1.00 88.94 96 LYS A C 1
ATOM 800 O O . LYS A 1 96 ? 15.239 -15.426 -5.665 1.00 88.94 96 LYS A O 1
ATOM 805 N N . ALA A 1 97 ? 13.706 -14.171 -4.600 1.00 88.19 97 ALA A N 1
ATOM 806 C CA . ALA A 1 97 ? 14.293 -14.255 -3.273 1.00 88.19 97 ALA A CA 1
ATOM 807 C C . ALA A 1 97 ? 13.195 -14.124 -2.219 1.00 88.19 97 ALA A C 1
ATOM 809 O O . ALA A 1 97 ? 12.163 -13.499 -2.461 1.00 88.19 97 ALA A O 1
ATOM 810 N N . GLU A 1 98 ? 13.430 -14.687 -1.040 1.00 90.56 98 GLU A N 1
ATOM 811 C CA . GLU A 1 98 ? 12.538 -14.539 0.104 1.00 90.56 98 GLU A CA 1
ATOM 812 C C . GLU A 1 98 ? 13.351 -14.179 1.349 1.00 90.56 98 GLU A C 1
ATOM 814 O O . GLU A 1 98 ? 14.398 -14.771 1.619 1.00 90.56 98 GLU A O 1
ATOM 819 N N . ILE A 1 99 ? 12.873 -13.194 2.107 1.00 88.25 99 ILE A N 1
ATOM 820 C CA . ILE A 1 99 ? 13.461 -12.767 3.374 1.00 88.25 99 ILE A CA 1
ATOM 821 C C . ILE A 1 99 ? 12.373 -12.805 4.442 1.00 88.25 99 ILE A C 1
ATOM 823 O O . ILE A 1 99 ? 11.427 -12.026 4.414 1.00 88.25 99 ILE A O 1
ATOM 827 N N . CYS A 1 100 ? 12.541 -13.678 5.431 1.00 89.38 100 CYS A N 1
ATOM 828 C CA . CYS A 1 100 ? 11.719 -13.688 6.636 1.00 89.38 100 CYS A CA 1
ATOM 829 C C . CYS A 1 100 ? 12.395 -12.848 7.729 1.00 89.38 100 CYS A C 1
ATOM 831 O O . CYS A 1 100 ? 13.503 -13.169 8.184 1.00 89.38 100 CYS A O 1
ATOM 833 N N . LEU A 1 101 ? 11.729 -11.782 8.175 1.00 86.75 101 LEU A N 1
ATOM 834 C CA . LEU A 1 101 ? 12.223 -10.934 9.254 1.00 86.75 101 LEU A CA 1
ATOM 835 C C . LEU A 1 101 ? 11.917 -11.587 10.600 1.00 86.75 101 LEU A C 1
ATOM 837 O O . LEU A 1 101 ? 10.793 -11.588 11.093 1.00 86.75 101 LEU A O 1
ATOM 841 N N . ARG A 1 102 ? 12.951 -12.158 11.215 1.00 85.19 102 ARG A N 1
ATOM 842 C CA . ARG A 1 102 ? 12.871 -12.713 12.571 1.00 85.19 102 ARG A CA 1
ATOM 843 C C . ARG A 1 102 ? 13.397 -11.682 13.571 1.00 85.19 102 ARG A C 1
ATOM 845 O O . ARG A 1 102 ? 14.531 -11.241 13.369 1.00 85.19 102 ARG A O 1
ATOM 852 N N . PRO A 1 103 ? 12.685 -11.378 14.676 1.00 82.88 103 PRO A N 1
ATOM 853 C CA . PRO A 1 103 ? 13.084 -10.336 15.628 1.00 82.88 103 PRO A CA 1
ATOM 854 C C . PRO A 1 103 ? 14.546 -10.438 16.082 1.00 82.88 103 PRO A C 1
ATOM 856 O O . PRO A 1 103 ? 15.309 -9.483 15.965 1.00 82.88 103 PRO A O 1
ATOM 859 N N . LYS A 1 104 ? 14.981 -11.636 16.504 1.00 83.75 104 LYS A N 1
ATOM 860 C CA . LYS A 1 104 ? 16.360 -11.883 16.960 1.00 83.75 104 LYS A CA 1
ATOM 861 C C . LYS A 1 104 ? 17.406 -11.512 15.903 1.00 83.75 104 LYS A C 1
ATOM 863 O O . LYS A 1 104 ? 18.418 -10.910 16.239 1.00 83.75 104 LYS A O 1
ATOM 868 N N . ASN A 1 105 ? 17.140 -11.851 14.641 1.00 83.75 105 ASN A N 1
ATOM 869 C CA . ASN A 1 105 ? 18.052 -11.589 13.529 1.00 83.75 105 ASN A CA 1
ATOM 870 C C . ASN A 1 105 ? 17.998 -10.127 13.080 1.00 83.75 105 ASN A C 1
ATOM 872 O O . ASN A 1 105 ? 19.003 -9.609 12.609 1.00 83.75 105 ASN A O 1
ATOM 876 N N . PHE A 1 106 ? 16.839 -9.482 13.203 1.00 85.62 106 PHE A N 1
ATOM 877 C CA . PHE A 1 106 ? 16.643 -8.087 12.830 1.00 85.62 106 PHE A CA 1
ATOM 878 C C . PHE A 1 106 ? 17.482 -7.169 13.719 1.00 85.62 106 PHE A C 1
ATOM 880 O O . PHE A 1 106 ? 18.372 -6.471 13.231 1.00 85.62 106 PHE A O 1
ATOM 887 N N . PHE A 1 107 ? 17.302 -7.248 15.040 1.00 82.75 107 PHE A N 1
ATOM 888 C CA . PHE A 1 107 ? 18.015 -6.370 15.972 1.00 82.75 107 PHE A CA 1
ATOM 889 C C . PHE A 1 107 ? 19.520 -6.659 16.047 1.00 82.75 107 PHE A C 1
ATOM 891 O O . PHE A 1 107 ? 20.308 -5.731 16.211 1.00 82.75 107 PHE A O 1
ATOM 898 N N . SER A 1 108 ? 19.949 -7.912 15.848 1.00 79.31 108 SER A N 1
ATOM 899 C CA . SER A 1 108 ? 21.378 -8.262 15.833 1.00 79.31 108 SER A CA 1
ATOM 900 C C . SER A 1 108 ? 22.130 -7.736 14.605 1.00 79.31 108 SER A C 1
ATOM 902 O O . SER A 1 108 ? 23.358 -7.729 14.595 1.00 79.31 108 SER A O 1
ATOM 904 N N . ARG A 1 109 ? 21.413 -7.335 13.547 1.00 76.50 109 ARG A N 1
ATOM 905 C CA . ARG A 1 109 ? 21.979 -6.861 12.273 1.00 76.50 109 ARG A CA 1
ATOM 906 C C . ARG A 1 109 ? 22.190 -5.347 12.219 1.00 76.50 109 ARG A C 1
ATOM 908 O O . ARG A 1 109 ? 22.415 -4.831 11.134 1.00 76.50 109 ARG A O 1
ATOM 915 N N . LYS A 1 110 ? 22.153 -4.634 13.350 1.00 82.44 110 LYS A N 1
ATOM 916 C CA . LYS A 1 110 ? 22.425 -3.189 13.381 1.00 82.44 110 LYS A CA 1
ATOM 917 C C . LYS A 1 110 ? 23.821 -2.893 12.802 1.00 82.44 110 LYS A C 1
ATOM 919 O O . LYS A 1 110 ? 24.830 -3.427 13.277 1.00 82.44 110 LYS A O 1
ATOM 924 N N . ARG A 1 111 ? 23.865 -2.078 11.751 1.00 79.38 111 ARG A N 1
ATOM 925 C CA . ARG A 1 111 ? 25.073 -1.662 11.025 1.00 79.38 111 ARG A CA 1
ATOM 926 C C . ARG A 1 111 ? 24.971 -0.188 10.668 1.00 79.38 111 ARG A C 1
ATOM 928 O O . ARG A 1 111 ? 23.872 0.320 10.477 1.00 79.38 111 ARG A O 1
ATOM 935 N N . GLU A 1 112 ? 26.112 0.474 10.587 1.00 73.69 112 GLU A N 1
ATOM 936 C CA . GLU A 1 112 ? 26.198 1.803 9.993 1.00 73.69 112 GLU A CA 1
ATOM 937 C C . GLU A 1 112 ? 25.919 1.707 8.488 1.00 73.69 112 GLU A C 1
ATOM 939 O O . GLU A 1 112 ? 26.335 0.747 7.831 1.00 73.69 112 GLU A O 1
ATOM 944 N N . ILE A 1 113 ? 25.152 2.657 7.960 1.00 70.19 113 ILE A N 1
ATOM 945 C CA . ILE A 1 113 ? 24.771 2.691 6.552 1.00 70.19 113 ILE A CA 1
ATOM 946 C C . ILE A 1 113 ? 25.617 3.752 5.861 1.00 70.19 113 ILE A C 1
ATOM 948 O O . ILE A 1 113 ? 25.319 4.932 5.947 1.00 70.19 113 ILE A O 1
ATOM 952 N N . GLU A 1 114 ? 26.637 3.308 5.126 1.00 57.00 114 GLU A N 1
ATOM 953 C CA . GLU A 1 114 ? 27.658 4.150 4.469 1.00 57.00 114 GLU A CA 1
ATOM 954 C C . GLU A 1 114 ? 27.107 5.301 3.602 1.00 57.00 114 GLU A C 1
ATOM 956 O O . GLU A 1 114 ? 27.820 6.255 3.323 1.00 57.00 114 GLU A O 1
ATOM 961 N N . MET A 1 115 ? 25.852 5.218 3.149 1.00 54.25 115 MET A N 1
ATOM 962 C CA . MET A 1 115 ? 25.211 6.236 2.304 1.00 54.25 115 MET A CA 1
ATOM 963 C C . MET A 1 115 ? 24.521 7.360 3.093 1.00 54.25 115 MET A C 1
ATOM 965 O O . MET A 1 115 ? 23.977 8.279 2.483 1.00 54.25 115 MET A O 1
ATOM 969 N N . LEU A 1 116 ? 24.481 7.267 4.423 1.00 54.34 116 LEU A N 1
ATOM 970 C CA . LEU A 1 116 ? 23.790 8.196 5.311 1.00 54.34 116 LEU A CA 1
ATOM 971 C C . LEU A 1 116 ? 24.657 8.428 6.553 1.00 54.34 116 LEU A C 1
ATOM 973 O O . LEU A 1 116 ? 24.791 7.535 7.392 1.00 54.34 116 LEU A O 1
ATOM 977 N N . ASP A 1 117 ? 25.230 9.626 6.672 1.00 49.81 117 ASP A N 1
ATOM 978 C CA . ASP A 1 117 ? 26.131 9.974 7.774 1.00 49.81 117 ASP A CA 1
ATOM 979 C C . ASP A 1 117 ? 25.487 9.688 9.139 1.00 49.81 117 ASP A C 1
ATOM 981 O O . ASP A 1 117 ? 24.368 10.120 9.426 1.00 49.81 117 ASP A O 1
ATOM 985 N N . ASN A 1 118 ? 26.212 8.953 9.988 1.00 54.94 118 ASN A N 1
ATOM 986 C CA . ASN A 1 118 ? 25.824 8.591 11.356 1.00 54.94 118 ASN A CA 1
ATOM 987 C C . ASN A 1 118 ? 24.488 7.833 11.491 1.00 54.94 118 ASN A C 1
ATOM 989 O O . ASN A 1 118 ? 23.925 7.760 12.585 1.00 54.94 118 ASN A O 1
ATOM 993 N N . CYS A 1 119 ? 23.976 7.228 10.416 1.00 63.09 119 CYS A N 1
ATOM 994 C CA . CYS A 1 119 ? 22.729 6.471 10.462 1.00 63.09 119 CYS A CA 1
ATOM 995 C C . CYS A 1 119 ? 22.991 4.973 10.656 1.00 63.09 119 CYS A C 1
ATOM 997 O O . CYS A 1 119 ? 23.644 4.313 9.844 1.00 63.09 119 CYS A O 1
ATOM 999 N N . PHE A 1 120 ? 22.410 4.400 11.712 1.00 73.62 120 PHE A N 1
ATOM 1000 C CA . PHE A 1 120 ? 22.414 2.955 11.933 1.00 73.62 120 PHE A CA 1
ATOM 1001 C C . PHE A 1 120 ? 21.118 2.325 11.430 1.00 73.62 120 PHE A C 1
ATOM 1003 O O . PHE A 1 120 ? 20.031 2.719 11.840 1.00 73.62 120 PHE A O 1
ATOM 1010 N N . GLY A 1 121 ? 21.237 1.290 10.607 1.00 82.81 121 GLY A N 1
ATOM 1011 C CA . GLY A 1 121 ? 20.115 0.551 10.044 1.00 82.81 121 GLY A CA 1
ATOM 1012 C C . GLY A 1 121 ? 20.260 -0.958 10.177 1.00 82.81 121 GLY A C 1
ATOM 1013 O O . GLY A 1 121 ? 21.242 -1.478 10.710 1.00 82.81 121 GLY A O 1
ATOM 1014 N N . HIS A 1 122 ? 19.266 -1.670 9.657 1.00 87.56 122 HIS A N 1
ATOM 1015 C CA . HIS A 1 122 ? 19.226 -3.129 9.606 1.00 87.56 122 HIS A CA 1
ATOM 1016 C C . HIS A 1 122 ? 19.221 -3.589 8.137 1.00 87.56 122 HIS A C 1
ATOM 1018 O O . HIS A 1 122 ? 18.153 -3.658 7.527 1.00 87.56 122 HIS A O 1
ATOM 1024 N N . PRO A 1 123 ? 20.391 -3.865 7.528 1.00 88.25 123 PRO A N 1
ATOM 1025 C CA . PRO A 1 123 ? 20.475 -4.311 6.145 1.00 88.25 123 PRO A CA 1
ATOM 1026 C C . PRO A 1 123 ? 20.243 -5.820 5.990 1.00 88.25 123 PRO A C 1
ATOM 1028 O O . PRO A 1 123 ? 20.694 -6.643 6.796 1.00 88.25 123 PRO A O 1
ATOM 1031 N N . TYR A 1 124 ? 19.595 -6.184 4.887 1.00 89.00 124 TYR A N 1
ATOM 1032 C CA . TYR A 1 124 ? 19.393 -7.553 4.437 1.00 89.00 124 TYR A CA 1
ATOM 1033 C C . TYR A 1 124 ? 19.806 -7.701 2.977 1.00 89.00 124 TYR A C 1
ATOM 1035 O O . TYR A 1 124 ? 19.288 -7.013 2.103 1.00 89.00 124 TYR A O 1
ATOM 1043 N N . GLU A 1 125 ? 20.712 -8.634 2.709 1.00 88.81 125 GLU A N 1
ATOM 1044 C CA . GLU A 1 125 ? 21.101 -8.983 1.345 1.00 88.81 125 GLU A CA 1
ATOM 1045 C C . GLU A 1 125 ? 20.032 -9.847 0.681 1.00 88.81 125 GLU A C 1
ATOM 1047 O O . GLU A 1 125 ? 19.520 -10.803 1.274 1.00 88.81 125 GLU A O 1
ATOM 1052 N N . ILE A 1 126 ? 19.702 -9.504 -0.561 1.00 88.06 126 ILE A N 1
ATOM 1053 C CA . ILE A 1 126 ? 18.706 -10.211 -1.355 1.00 88.06 126 ILE A CA 1
ATOM 1054 C C . ILE A 1 126 ? 19.432 -11.206 -2.260 1.00 88.06 126 ILE A C 1
ATOM 1056 O O . ILE A 1 126 ? 19.980 -10.851 -3.302 1.00 88.06 126 ILE A O 1
ATOM 1060 N N . ASN A 1 127 ? 19.407 -12.476 -1.860 1.00 86.50 127 ASN A N 1
ATOM 1061 C CA . ASN A 1 127 ? 20.040 -13.561 -2.605 1.00 86.50 127 ASN A CA 1
ATOM 1062 C C . ASN A 1 127 ? 19.099 -14.093 -3.689 1.00 86.50 127 ASN A C 1
ATOM 1064 O O . ASN A 1 127 ? 18.189 -14.871 -3.403 1.00 86.50 127 ASN A O 1
ATOM 1068 N N . LEU A 1 128 ? 19.319 -13.654 -4.928 1.00 84.38 128 LEU A N 1
ATOM 1069 C CA . LEU A 1 128 ? 18.509 -14.031 -6.083 1.00 84.38 128 LEU A CA 1
ATOM 1070 C C . LEU A 1 128 ? 18.786 -15.464 -6.556 1.00 84.38 128 LEU A C 1
ATOM 1072 O O . LEU A 1 128 ? 19.939 -15.874 -6.679 1.00 84.38 128 LEU A O 1
ATOM 1076 N N . GLN A 1 129 ? 17.722 -16.198 -6.880 1.00 80.50 129 GLN A N 1
ATOM 1077 C CA . GLN A 1 129 ? 17.781 -17.527 -7.489 1.00 80.50 129 GLN A CA 1
ATOM 1078 C C . GLN A 1 129 ? 16.896 -17.596 -8.741 1.00 80.50 129 GLN A C 1
ATOM 1080 O O . GLN A 1 129 ? 15.761 -17.115 -8.742 1.00 80.50 129 GLN A O 1
ATOM 1085 N N . GLU A 1 130 ? 17.412 -18.207 -9.811 1.00 76.25 130 GLU A N 1
ATOM 1086 C CA . GLU A 1 130 ? 16.653 -18.480 -11.037 1.00 76.25 130 GLU A CA 1
ATOM 1087 C C . GLU A 1 130 ? 15.662 -19.630 -10.828 1.00 76.25 130 GLU A C 1
ATOM 1089 O O . GLU A 1 130 ? 16.007 -20.685 -10.290 1.00 76.25 130 GLU A O 1
ATOM 1094 N N . GLN A 1 131 ? 14.433 -19.471 -11.321 1.00 62.38 131 GLN A N 1
ATOM 1095 C CA . GLN A 1 131 ? 13.457 -20.556 -11.312 1.00 62.38 131 GLN A CA 1
ATOM 1096 C C . GLN A 1 131 ? 13.708 -21.513 -12.494 1.00 62.38 131 GLN A C 1
ATOM 1098 O O . GLN A 1 131 ? 13.357 -21.209 -13.636 1.00 62.38 131 GLN A O 1
ATOM 1103 N N . LYS A 1 132 ? 14.257 -22.710 -12.236 1.00 50.28 132 LYS A N 1
ATOM 1104 C CA . LYS A 1 132 ? 14.210 -23.810 -13.215 1.00 50.28 132 LYS A CA 1
ATOM 1105 C C . LYS A 1 132 ? 12.754 -24.253 -13.379 1.00 50.28 132 LYS A C 1
ATOM 1107 O O . LYS A 1 132 ? 12.135 -24.727 -12.433 1.00 50.28 132 LYS A O 1
ATOM 1112 N N . LYS A 1 133 ? 12.192 -24.084 -14.578 1.00 47.84 133 LYS A N 1
ATOM 1113 C CA . LYS A 1 133 ? 10.894 -24.674 -14.931 1.00 47.84 133 LYS A CA 1
ATOM 1114 C C . LYS A 1 133 ? 11.068 -26.188 -15.068 1.00 47.84 133 LYS A C 1
ATOM 1116 O O . LYS A 1 133 ? 11.516 -26.648 -16.113 1.00 47.84 133 LYS A O 1
ATOM 1121 N N . GLU A 1 134 ? 10.706 -26.957 -14.047 1.00 39.12 134 GLU A N 1
ATOM 1122 C CA . GLU A 1 134 ? 10.336 -28.357 -14.265 1.00 39.12 134 GLU A CA 1
ATOM 1123 C C . GLU A 1 134 ? 9.013 -28.374 -15.034 1.00 39.12 134 GLU A C 1
ATOM 1125 O O . GLU A 1 134 ? 8.012 -27.781 -14.626 1.00 39.12 134 GLU A O 1
ATOM 1130 N N . SER A 1 135 ? 9.043 -28.970 -16.223 1.00 47.16 135 SER A N 1
ATOM 1131 C CA . SER A 1 135 ? 7.880 -29.116 -17.086 1.00 47.16 135 SER A CA 1
ATOM 1132 C C . SER A 1 135 ? 6.980 -30.217 -16.535 1.00 47.16 135 SER A C 1
ATOM 1134 O O . SER A 1 135 ? 7.137 -31.383 -16.892 1.00 47.16 135 SER A O 1
ATOM 1136 N N . GLU A 1 136 ? 6.029 -29.867 -15.676 1.00 39.91 136 GLU A N 1
ATOM 1137 C CA . GLU A 1 136 ? 4.942 -30.786 -15.352 1.00 39.91 136 GLU A CA 1
ATOM 1138 C C . GLU A 1 136 ? 3.857 -30.732 -16.435 1.00 39.91 136 GLU A C 1
ATOM 1140 O O . GLU A 1 136 ? 3.309 -29.681 -16.776 1.00 39.91 136 GLU A O 1
ATOM 1145 N N . SER A 1 137 ? 3.577 -31.905 -17.007 1.00 54.56 137 SER A N 1
ATOM 1146 C CA . SER A 1 137 ? 2.525 -32.149 -17.990 1.00 54.56 137 SER A CA 1
ATOM 1147 C C . SER A 1 137 ? 1.143 -31.791 -17.438 1.00 54.56 137 SER A C 1
ATOM 1149 O O . SER A 1 137 ? 0.818 -32.148 -16.306 1.00 54.56 137 SER A O 1
ATOM 1151 N N . LEU A 1 138 ? 0.299 -31.200 -18.290 1.00 51.84 138 LEU A N 1
ATOM 1152 C CA . LEU A 1 138 ? -1.088 -30.759 -18.043 1.00 51.84 138 LEU A CA 1
ATOM 1153 C C . LEU A 1 138 ? -1.995 -31.759 -17.291 1.00 51.84 138 LEU A C 1
ATOM 1155 O O . LEU A 1 138 ? -3.025 -31.364 -16.756 1.00 51.84 138 LEU A O 1
ATOM 1159 N N . GLN A 1 139 ? -1.630 -33.041 -17.242 1.00 50.00 139 GLN A N 1
ATOM 1160 C CA . GLN A 1 139 ? -2.422 -34.128 -16.665 1.00 50.00 139 GLN A CA 1
ATOM 1161 C C . GLN A 1 139 ? -2.246 -34.301 -15.143 1.00 50.00 139 GLN A C 1
ATOM 1163 O O . GLN A 1 139 ? -3.144 -34.841 -14.498 1.00 50.00 139 GLN A O 1
ATOM 1168 N N . SER A 1 140 ? -1.150 -33.827 -14.532 1.00 41.59 140 SER A N 1
ATOM 1169 C CA . SER A 1 140 ? -0.970 -33.917 -13.068 1.00 41.59 140 SER A CA 1
ATOM 1170 C C . SER A 1 140 ? -1.732 -32.825 -12.303 1.00 41.59 140 SER A C 1
ATOM 1172 O O . SER A 1 140 ? -2.121 -33.039 -11.152 1.00 41.59 140 SER A O 1
ATOM 1174 N N . TYR A 1 141 ? -2.024 -31.692 -12.955 1.00 39.41 141 TYR A N 1
ATOM 1175 C CA . TYR A 1 141 ? -2.722 -30.544 -12.359 1.00 39.41 141 TYR A CA 1
ATOM 1176 C C . TYR A 1 141 ? -4.199 -30.831 -12.049 1.00 39.41 141 TYR A C 1
ATOM 1178 O O . TYR A 1 141 ? -4.737 -30.379 -11.038 1.00 39.41 141 TYR A O 1
ATOM 1186 N N . THR A 1 142 ? -4.863 -31.631 -12.885 1.00 44.69 142 THR A N 1
ATOM 1187 C CA . THR A 1 142 ? -6.319 -31.829 -12.816 1.00 44.69 142 THR A CA 1
ATOM 1188 C C . THR A 1 142 ? -6.760 -32.722 -11.650 1.00 44.69 142 THR A C 1
ATOM 1190 O O . THR A 1 142 ? -7.925 -32.686 -11.267 1.00 44.69 142 THR A O 1
ATOM 1193 N N . ARG A 1 143 ? -5.857 -33.492 -11.021 1.00 43.88 143 ARG A N 1
ATOM 1194 C CA . ARG A 1 143 ? -6.229 -34.422 -9.933 1.00 43.88 143 ARG A CA 1
ATOM 1195 C C . ARG A 1 143 ? -6.024 -33.874 -8.516 1.00 43.88 143 ARG A C 1
ATOM 1197 O O . ARG A 1 143 ? -6.463 -34.522 -7.572 1.00 43.88 143 ARG A O 1
ATOM 1204 N N . LYS A 1 144 ? -5.379 -32.712 -8.342 1.00 41.84 144 LYS A N 1
ATOM 1205 C CA . LYS A 1 144 ? -5.011 -32.189 -7.007 1.00 41.84 144 LYS A CA 1
ATOM 1206 C C . LYS A 1 144 ? -5.626 -30.840 -6.607 1.00 41.84 144 LYS A C 1
ATOM 1208 O O . LYS A 1 144 ? -5.522 -30.492 -5.439 1.00 41.84 144 LYS A O 1
ATOM 1213 N N . HIS A 1 145 ? -6.311 -30.115 -7.496 1.00 38.59 145 HIS A N 1
ATOM 1214 C CA . HIS A 1 145 ? -6.841 -28.775 -7.180 1.00 38.59 145 HIS A CA 1
ATOM 1215 C C . HIS A 1 145 ? -8.312 -28.576 -7.571 1.00 38.59 145 HIS A C 1
ATOM 1217 O O . HIS A 1 145 ? -8.654 -27.675 -8.329 1.00 38.59 145 HIS A O 1
ATOM 1223 N N . HIS A 1 146 ? -9.200 -29.390 -6.998 1.00 37.84 146 HIS A N 1
ATOM 1224 C CA . HIS A 1 146 ? -10.600 -29.001 -6.815 1.00 37.84 146 HIS A CA 1
ATOM 1225 C C . HIS A 1 146 ? -10.798 -28.484 -5.385 1.00 37.84 146 HIS A C 1
ATOM 1227 O O . HIS A 1 146 ? -11.386 -29.152 -4.546 1.00 37.84 146 HIS A O 1
ATOM 1233 N N . THR A 1 147 ? -10.298 -27.277 -5.124 1.00 35.75 147 THR A N 1
ATOM 1234 C CA . THR A 1 147 ? -10.844 -26.354 -4.123 1.00 35.75 147 THR A CA 1
ATOM 1235 C C . THR A 1 147 ? -10.588 -24.925 -4.606 1.00 35.75 147 THR A C 1
ATOM 1237 O O . THR A 1 147 ? -9.452 -24.496 -4.762 1.00 35.75 147 THR A O 1
ATOM 1240 N N . HIS A 1 148 ? -11.699 -24.260 -4.925 1.00 46.97 148 HIS A N 1
ATOM 1241 C CA . HIS A 1 148 ? -11.969 -22.822 -4.985 1.00 46.97 148 HIS A CA 1
ATOM 1242 C C . HIS A 1 148 ? -10.797 -21.845 -5.153 1.00 46.97 148 HIS A C 1
ATOM 1244 O O . HIS A 1 148 ? -10.033 -21.641 -4.221 1.00 46.97 148 HIS A O 1
ATOM 1250 N N . LEU A 1 149 ? -10.781 -21.126 -6.283 1.00 29.67 149 LEU A N 1
ATOM 1251 C CA . LEU A 1 149 ? -10.859 -19.654 -6.348 1.00 29.67 149 LEU A CA 1
ATOM 1252 C C . LEU A 1 149 ? -10.812 -19.188 -7.823 1.00 29.67 149 LEU A C 1
ATOM 1254 O O . LEU A 1 149 ? -9.963 -19.669 -8.580 1.00 29.67 149 LEU A O 1
ATOM 1258 N N . PRO A 1 150 ? -11.705 -18.277 -8.261 1.00 31.47 150 PRO A N 1
ATOM 1259 C CA . PRO A 1 150 ? -11.643 -17.676 -9.589 1.00 31.47 150 PRO A CA 1
ATOM 1260 C C . PRO A 1 150 ? -10.484 -16.674 -9.705 1.00 31.47 150 PRO A C 1
ATOM 1262 O O . PRO A 1 150 ? -10.010 -16.101 -8.726 1.00 31.47 150 PRO A O 1
ATOM 1265 N N . LYS A 1 151 ? -10.026 -16.502 -10.945 1.00 30.06 151 LYS A N 1
ATOM 1266 C CA . LYS A 1 151 ? -8.924 -15.649 -11.400 1.00 30.06 151 LYS A CA 1
ATOM 1267 C C . LYS A 1 151 ? -9.280 -14.157 -11.409 1.00 30.06 151 LYS A C 1
ATOM 1269 O O . LYS A 1 151 ? -10.344 -13.801 -11.883 1.00 30.06 151 LYS A O 1
ATOM 1274 N N . GLY A 1 152 ? -8.263 -13.336 -11.113 1.00 30.20 152 GLY A N 1
ATOM 1275 C CA . GLY A 1 152 ? -8.125 -11.917 -11.495 1.00 30.20 152 GLY A CA 1
ATOM 1276 C C . GLY A 1 152 ? -8.753 -10.959 -10.480 1.00 30.20 152 GLY A C 1
ATOM 1277 O O . GLY A 1 152 ? -9.881 -11.162 -10.069 1.00 30.20 152 GLY A O 1
ATOM 1278 N N . SER A 1 153 ? -8.137 -9.878 -9.979 1.00 31.52 153 SER A N 1
ATOM 1279 C CA . SER A 1 153 ? -6.930 -9.085 -10.274 1.00 31.52 153 SER A CA 1
ATOM 1280 C C . SER A 1 153 ? -6.952 -7.788 -9.364 1.00 31.52 153 SER A C 1
ATOM 1282 O O . SER A 1 153 ? -7.943 -7.540 -8.680 1.00 31.52 153 SER A O 1
ATOM 1284 N N . SER A 1 154 ? -5.866 -7.131 -8.931 1.00 36.22 154 SER A N 1
ATOM 1285 C CA . SER A 1 154 ? -5.083 -5.962 -9.419 1.00 36.22 154 SER A CA 1
ATOM 1286 C C . SER A 1 154 ? -5.808 -4.704 -9.962 1.00 36.22 154 SER A C 1
ATOM 1288 O O . SER A 1 154 ? -6.287 -4.761 -11.082 1.00 36.22 154 SER A O 1
ATOM 1290 N N . THR A 1 155 ? -5.748 -3.573 -9.223 1.00 34.19 155 THR A N 1
ATOM 1291 C CA . THR A 1 155 ? -5.204 -2.265 -9.693 1.00 34.19 155 THR A CA 1
ATOM 1292 C C . THR A 1 155 ? -4.690 -1.408 -8.530 1.00 34.19 155 THR A C 1
ATOM 1294 O O . THR A 1 155 ? -5.149 -1.508 -7.397 1.00 34.19 155 THR A O 1
ATOM 1297 N N . SER A 1 156 ? -3.682 -0.613 -8.881 1.00 32.97 156 SER A N 1
ATOM 1298 C CA . SER A 1 156 ? -2.920 0.415 -8.174 1.00 32.97 156 SER A CA 1
ATOM 1299 C C . SER A 1 156 ? -2.946 1.698 -9.036 1.00 32.97 156 SER A C 1
ATOM 1301 O O . SER A 1 156 ? -2.695 1.561 -10.236 1.00 32.97 156 SER A O 1
ATOM 1303 N N . TYR A 1 157 ? -3.144 2.908 -8.488 1.00 27.02 157 TYR A N 1
ATOM 1304 C CA . TYR A 1 157 ? -2.796 4.193 -9.154 1.00 27.02 157 TYR A CA 1
ATOM 1305 C C . TYR A 1 157 ? -1.284 4.444 -8.962 1.00 27.02 157 TYR A C 1
ATOM 1307 O O . TYR A 1 157 ? -0.806 4.391 -7.839 1.00 27.02 157 TYR A O 1
ATOM 1315 N N . SER A 1 158 ? -0.402 4.681 -9.934 1.00 27.66 158 SER A N 1
ATOM 1316 C CA . SER A 1 158 ? -0.483 4.674 -11.391 1.00 27.66 158 SER A CA 1
ATOM 1317 C C . SER A 1 158 ? 0.837 4.094 -11.933 1.00 27.66 158 SER A C 1
ATOM 1319 O O . SER A 1 158 ? 1.811 4.802 -12.177 1.00 27.66 158 SER A O 1
ATOM 1321 N N . ARG A 1 159 ? 0.878 2.776 -12.165 1.00 28.44 159 ARG A N 1
ATOM 1322 C CA . ARG A 1 159 ? 1.430 2.282 -13.441 1.00 28.44 159 ARG A CA 1
ATOM 1323 C C . ARG A 1 159 ? 0.305 2.512 -14.462 1.00 28.44 159 ARG A C 1
ATOM 1325 O O . ARG A 1 159 ? -0.723 3.078 -14.112 1.00 28.44 159 ARG A O 1
ATOM 1332 N N . ARG A 1 160 ? 0.409 2.040 -15.699 1.00 30.88 160 ARG A N 1
ATOM 1333 C CA . ARG A 1 160 ? -0.813 1.665 -16.430 1.00 30.88 160 ARG A CA 1
ATOM 1334 C C . ARG A 1 160 ? -1.793 1.048 -15.422 1.00 30.88 160 ARG A C 1
ATOM 1336 O O . ARG A 1 160 ? -1.382 0.107 -14.737 1.00 30.88 160 ARG A O 1
ATOM 1343 N N . VAL A 1 161 ? -2.980 1.649 -15.272 1.00 34.69 161 VAL A N 1
ATOM 1344 C CA . VAL A 1 161 ? -4.132 1.039 -14.594 1.00 34.69 161 VAL A CA 1
ATOM 1345 C C . VAL A 1 161 ? -4.053 -0.434 -14.971 1.00 34.69 161 VAL A C 1
ATOM 1347 O O . VAL A 1 161 ? -3.896 -0.733 -16.161 1.00 34.69 161 VAL A O 1
ATOM 1350 N N . ASP A 1 162 ? -4.021 -1.357 -14.010 1.00 35.59 162 ASP A N 1
ATOM 1351 C CA . ASP A 1 162 ? -4.222 -2.745 -14.391 1.00 35.59 162 ASP A CA 1
ATOM 1352 C C . ASP A 1 162 ? -5.651 -2.786 -14.952 1.00 35.59 162 ASP A C 1
ATOM 1354 O O . ASP A 1 162 ? -6.637 -2.961 -14.253 1.00 35.59 162 ASP A O 1
ATOM 1358 N N . ILE A 1 163 ? -5.775 -2.670 -16.271 1.00 36.47 163 ILE A N 1
ATOM 1359 C CA . ILE A 1 163 ? -6.993 -2.928 -17.053 1.00 36.47 163 ILE A CA 1
ATOM 1360 C C . ILE A 1 163 ? -7.411 -4.411 -16.905 1.00 36.47 163 ILE A C 1
ATOM 1362 O O . ILE A 1 163 ? -8.271 -4.933 -17.607 1.00 36.47 163 ILE A O 1
ATOM 1366 N N . HIS A 1 164 ? -6.807 -5.141 -15.973 1.00 39.28 164 HIS A N 1
ATOM 1367 C CA . HIS A 1 164 ? -6.886 -6.573 -15.884 1.00 39.28 164 HIS A CA 1
ATOM 1368 C C . HIS A 1 164 ? -7.459 -7.086 -14.578 1.00 39.28 164 HIS A C 1
ATOM 1370 O O . HIS A 1 164 ? -7.405 -8.306 -14.441 1.00 39.28 164 HIS A O 1
ATOM 1376 N N . ASN A 1 165 ? -8.130 -6.246 -13.746 1.00 51.81 165 ASN A N 1
ATOM 1377 C CA . ASN A 1 165 ? -9.319 -6.723 -13.011 1.00 51.81 165 ASN A CA 1
ATOM 1378 C C . ASN A 1 165 ? -10.604 -6.072 -13.488 1.00 51.81 165 ASN A C 1
ATOM 1380 O O . ASN A 1 165 ? -11.214 -5.288 -12.752 1.00 51.81 165 ASN A O 1
ATOM 1384 N N . PRO A 1 166 ? -11.076 -6.415 -14.691 1.00 50.94 166 PRO A N 1
ATOM 1385 C CA . PRO A 1 166 ? -12.427 -6.043 -15.068 1.00 50.94 166 PRO A CA 1
ATOM 1386 C C . PRO A 1 166 ? -13.442 -6.463 -13.994 1.00 50.94 166 PRO A C 1
ATOM 1388 O O . PRO A 1 166 ? -14.376 -5.712 -13.753 1.00 50.94 166 PRO A O 1
ATOM 1391 N N . GLU A 1 167 ? -13.228 -7.571 -13.267 1.00 54.41 167 GLU A N 1
ATOM 1392 C CA . GLU A 1 167 ? -14.167 -7.992 -12.226 1.00 54.41 167 GLU A CA 1
ATOM 1393 C C . GLU A 1 167 ? -14.212 -7.027 -11.034 1.00 54.41 167 GLU A C 1
ATOM 1395 O O . GLU A 1 167 ? -15.298 -6.589 -10.673 1.00 54.41 167 GLU A O 1
ATOM 1400 N N . LYS A 1 168 ? -13.089 -6.629 -10.422 1.00 48.94 168 LYS A N 1
ATOM 1401 C CA . LYS A 1 168 ? -13.149 -5.703 -9.269 1.00 48.94 168 LYS A CA 1
ATOM 1402 C C . LYS A 1 168 ? -13.579 -4.293 -9.649 1.00 48.94 168 LYS A C 1
ATOM 1404 O O . LYS A 1 168 ? -14.289 -3.677 -8.869 1.00 48.94 168 LYS A O 1
ATOM 1409 N N . VAL A 1 169 ? -13.195 -3.787 -10.822 1.00 56.19 169 VAL A N 1
ATOM 1410 C CA . VAL A 1 169 ? -13.648 -2.460 -11.275 1.00 56.19 169 VAL A CA 1
ATOM 1411 C C . VAL A 1 169 ? -15.144 -2.476 -11.608 1.00 56.19 169 VAL A C 1
ATOM 1413 O O . VAL A 1 169 ? -15.844 -1.518 -11.283 1.00 56.19 169 VAL A O 1
ATOM 1416 N N . ALA A 1 170 ? -15.648 -3.558 -12.217 1.00 62.56 170 ALA A N 1
ATOM 1417 C CA . ALA A 1 170 ? -17.069 -3.704 -12.539 1.00 62.56 170 ALA A CA 1
ATOM 1418 C C . ALA A 1 170 ? -17.947 -3.900 -11.295 1.00 62.56 170 ALA A C 1
ATOM 1420 O O . ALA A 1 170 ? -19.082 -3.435 -11.283 1.00 62.56 170 ALA A O 1
ATOM 1421 N N . HIS A 1 171 ? -17.432 -4.564 -10.257 1.00 71.38 171 HIS A N 1
ATOM 1422 C CA . HIS A 1 171 ? -18.175 -4.821 -9.019 1.00 71.38 171 HIS A CA 1
ATOM 1423 C C . HIS A 1 171 ? -17.893 -3.805 -7.902 1.00 71.38 171 HIS A C 1
ATOM 1425 O O . HIS A 1 171 ? -18.460 -3.935 -6.818 1.00 71.38 171 HIS A O 1
ATOM 1431 N N . PHE A 1 172 ? -17.036 -2.803 -8.125 1.00 72.88 172 PHE A N 1
ATOM 1432 C CA . PHE A 1 172 ? -16.805 -1.759 -7.131 1.00 72.88 172 PHE A CA 1
ATOM 1433 C C . PHE A 1 172 ? -18.068 -0.896 -6.973 1.00 72.88 172 PHE A C 1
ATOM 1435 O O . PHE A 1 172 ? -18.536 -0.323 -7.965 1.00 72.88 172 PHE A O 1
ATOM 1442 N N . PRO A 1 173 ? -18.622 -0.768 -5.755 1.00 76.62 173 PRO A N 1
ATOM 1443 C CA . PRO A 1 173 ? -19.773 0.089 -5.528 1.00 76.62 173 PRO A CA 1
ATOM 1444 C C . PRO A 1 173 ? -19.359 1.545 -5.752 1.00 76.62 173 PRO A C 1
ATOM 1446 O O . PRO A 1 173 ? -18.444 2.035 -5.108 1.00 76.62 173 PRO A O 1
ATOM 1449 N N . ARG A 1 174 ? -20.025 2.248 -6.673 1.00 79.94 174 ARG A N 1
ATOM 1450 C CA . ARG A 1 174 ? -19.757 3.675 -6.946 1.00 79.94 174 ARG A CA 1
ATOM 1451 C C . ARG A 1 174 ? -20.340 4.602 -5.883 1.00 79.94 174 ARG A C 1
ATOM 1453 O O . ARG A 1 174 ? -20.126 5.808 -5.944 1.00 79.94 174 ARG A O 1
ATOM 1460 N N . GLU A 1 175 ? -21.055 4.042 -4.919 1.00 83.94 175 GLU A N 1
ATOM 1461 C CA . GLU A 1 175 ? -21.687 4.741 -3.816 1.00 83.94 175 GLU A CA 1
ATOM 1462 C C . GLU A 1 175 ? -21.358 4.027 -2.505 1.00 83.94 175 GLU A C 1
ATOM 1464 O O . GLU A 1 175 ? -21.430 2.799 -2.431 1.00 83.94 175 GLU A O 1
ATOM 1469 N N . ILE A 1 176 ? -21.033 4.798 -1.468 1.00 87.06 176 ILE A N 1
ATOM 1470 C CA . ILE A 1 176 ? -20.980 4.305 -0.093 1.00 87.06 176 ILE A CA 1
AT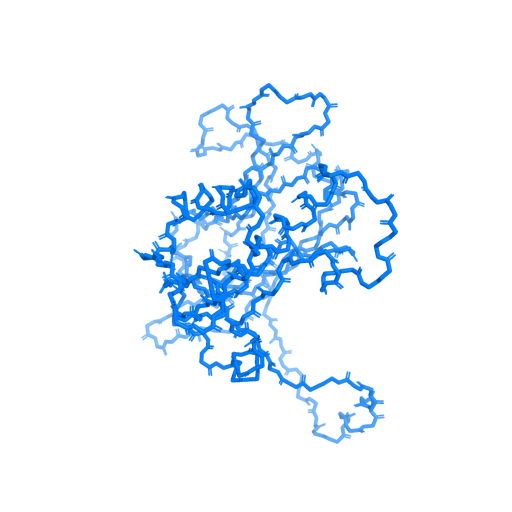OM 1471 C C . ILE A 1 176 ? -21.967 5.076 0.780 1.00 87.06 176 ILE A C 1
ATOM 1473 O O . ILE A 1 176 ? -21.945 6.310 0.822 1.00 87.06 176 ILE A O 1
ATOM 1477 N N . ASP A 1 177 ? -22.800 4.329 1.504 1.00 89.38 177 ASP A N 1
ATOM 1478 C CA . ASP A 1 177 ? -23.628 4.862 2.576 1.00 89.38 177 ASP A CA 1
ATOM 1479 C C . ASP A 1 177 ? -22.884 4.771 3.911 1.00 89.38 177 ASP A C 1
ATOM 1481 O O . ASP A 1 177 ? -22.589 3.684 4.410 1.00 89.38 177 ASP A O 1
ATOM 1485 N N . LEU A 1 178 ? -22.550 5.932 4.474 1.00 91.06 178 LEU A N 1
ATOM 1486 C CA . LEU A 1 178 ? -21.858 6.040 5.749 1.00 91.06 178 LEU A CA 1
ATOM 1487 C C . LEU A 1 178 ? -22.817 6.085 6.942 1.00 91.06 178 LEU A C 1
ATOM 1489 O O . LEU A 1 178 ? -22.344 6.239 8.063 1.00 91.06 178 LEU A O 1
ATOM 1493 N N . HIS A 1 179 ? -24.138 5.967 6.781 1.00 87.50 179 HIS A N 1
ATOM 1494 C CA . HIS A 1 179 ? -25.023 5.802 7.939 1.00 87.50 179 HIS A CA 1
ATOM 1495 C C . HIS A 1 179 ? -24.632 4.542 8.729 1.00 87.50 179 HIS A C 1
ATOM 1497 O O . HIS A 1 179 ? -24.286 3.501 8.164 1.00 87.50 179 HIS A O 1
ATOM 1503 N N . ILE A 1 180 ? -24.652 4.627 10.062 1.00 84.62 180 ILE A N 1
ATOM 1504 C CA . ILE A 1 180 ? -24.156 3.539 10.916 1.00 84.62 180 ILE A CA 1
ATOM 1505 C C . ILE A 1 180 ? -24.971 2.255 10.737 1.00 84.62 180 ILE A C 1
ATOM 1507 O O . ILE A 1 180 ? -24.424 1.163 10.847 1.00 84.62 180 ILE A O 1
ATOM 1511 N N . GLU A 1 181 ? -26.249 2.379 10.389 1.00 85.81 181 GLU A N 1
ATOM 1512 C CA . GLU A 1 181 ? -27.146 1.271 10.077 1.00 85.81 181 GLU A CA 1
ATOM 1513 C C . GLU A 1 181 ? -26.707 0.512 8.817 1.00 85.81 181 GLU A C 1
ATOM 1515 O O . GLU A 1 181 ? -26.850 -0.710 8.763 1.00 85.81 181 GLU A O 1
ATOM 1520 N N . ALA A 1 182 ? -26.139 1.221 7.835 1.00 82.25 182 ALA A N 1
ATOM 1521 C CA . ALA A 1 182 ? -25.599 0.636 6.612 1.00 82.25 182 ALA A CA 1
ATOM 1522 C C . ALA A 1 182 ? -24.238 -0.038 6.856 1.00 82.25 182 ALA A C 1
ATOM 1524 O O . ALA A 1 182 ? -23.973 -1.114 6.322 1.00 82.25 182 ALA A O 1
ATOM 1525 N N . LEU A 1 183 ? -23.391 0.554 7.707 1.00 82.94 183 LEU A N 1
ATOM 1526 C CA . LEU A 1 183 ? -22.064 0.016 8.035 1.00 82.94 183 LEU A CA 1
ATOM 1527 C C . LEU A 1 183 ? -22.112 -1.138 9.047 1.00 82.94 183 LEU A C 1
ATOM 1529 O O . LEU A 1 183 ? -21.254 -2.022 9.038 1.00 82.94 183 LEU A O 1
ATOM 1533 N N . ARG A 1 184 ? -23.095 -1.131 9.952 1.00 80.00 184 ARG A N 1
ATOM 1534 C CA . ARG A 1 184 ? -23.238 -2.128 11.012 1.00 80.00 184 ARG A CA 1
ATOM 1535 C C . ARG A 1 184 ? -24.717 -2.406 11.315 1.00 80.00 184 ARG A C 1
ATOM 1537 O O . ARG A 1 184 ? -25.304 -1.757 12.186 1.00 80.00 184 ARG A O 1
ATOM 1544 N N . PRO A 1 185 ? -25.303 -3.442 10.692 1.00 67.12 185 PRO A N 1
ATOM 1545 C CA . PRO A 1 185 ? -26.634 -3.915 11.047 1.00 67.12 185 PRO A CA 1
ATOM 1546 C C . PRO A 1 185 ? -26.650 -4.330 12.526 1.00 67.12 185 PRO A C 1
ATOM 1548 O O . PRO A 1 185 ? -25.810 -5.123 12.956 1.00 67.12 185 PRO A O 1
ATOM 1551 N N . ASN A 1 186 ? -27.595 -3.801 13.308 1.00 64.81 186 ASN A N 1
ATOM 1552 C CA . ASN A 1 186 ? -27.694 -3.950 14.773 1.00 64.81 186 ASN A CA 1
ATOM 1553 C C . ASN A 1 186 ? -26.699 -3.117 15.604 1.00 64.81 186 ASN A C 1
ATOM 1555 O O . ASN A 1 186 ? -26.335 -3.506 16.718 1.00 64.81 186 ASN A O 1
ATOM 1559 N N . ALA A 1 187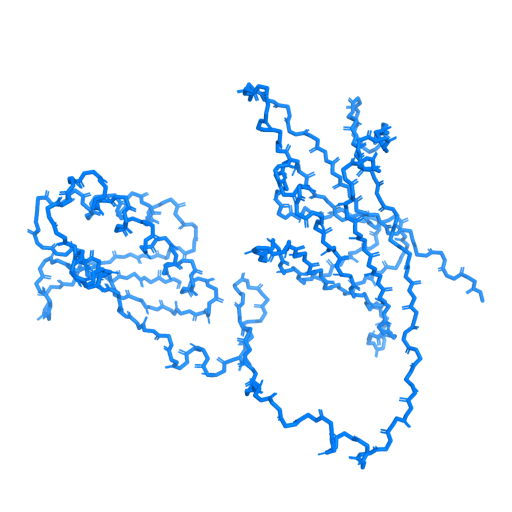 ? -26.280 -1.952 15.109 1.00 60.69 187 ALA A N 1
ATOM 1560 C CA . ALA A 1 187 ? -25.722 -0.914 15.968 1.00 60.69 187 ALA A CA 1
ATOM 1561 C C . ALA A 1 187 ? -26.775 -0.515 17.024 1.00 60.69 187 ALA A C 1
ATOM 1563 O O . ALA A 1 187 ? -27.742 0.180 16.731 1.00 60.69 187 ALA A O 1
ATOM 1564 N N . GLY A 1 188 ? -26.645 -1.033 18.249 1.00 65.12 188 GLY A N 1
ATOM 1565 C CA . GLY A 1 188 ? -27.483 -0.633 19.383 1.00 65.12 188 GLY A CA 1
ATOM 1566 C C . GLY A 1 188 ? -27.200 0.811 19.819 1.00 65.12 188 GLY A C 1
ATOM 1567 O O . GLY A 1 188 ? -26.734 1.638 19.042 1.00 65.12 188 GLY A O 1
ATOM 1568 N N . LYS A 1 189 ? -27.416 1.132 21.101 1.00 72.62 189 LYS A N 1
ATOM 1569 C CA . LYS A 1 189 ? -27.000 2.432 21.660 1.00 72.62 189 LYS A CA 1
ATOM 1570 C C . LYS A 1 189 ? -25.471 2.521 21.702 1.00 72.62 189 LYS A C 1
ATOM 1572 O O . LYS A 1 189 ? -24.850 2.098 22.673 1.00 72.62 189 LYS A O 1
ATOM 1577 N N . MET A 1 190 ? -24.876 3.030 20.630 1.00 76.75 190 MET A N 1
ATOM 1578 C CA . MET A 1 190 ? -23.454 3.344 20.543 1.00 76.75 190 MET A CA 1
ATOM 1579 C C . MET A 1 190 ? -23.222 4.814 20.891 1.00 76.75 190 MET A C 1
ATOM 1581 O O . MET A 1 190 ? -24.098 5.660 20.718 1.00 76.75 190 MET A O 1
ATOM 1585 N N . GLU A 1 191 ? -22.036 5.106 21.411 1.00 86.25 191 GLU A N 1
ATOM 1586 C CA . GLU A 1 191 ? -21.615 6.472 21.698 1.00 86.25 191 GLU A CA 1
ATOM 1587 C C . GLU A 1 191 ? -21.288 7.207 20.380 1.00 86.25 191 GLU A C 1
ATOM 1589 O O . GLU A 1 191 ? -20.810 6.602 19.415 1.00 86.25 191 GLU A O 1
ATOM 1594 N N . ALA A 1 192 ? -21.611 8.501 20.313 1.00 83.00 192 ALA A N 1
ATOM 1595 C CA . ALA A 1 192 ? -21.576 9.279 19.075 1.00 83.00 192 ALA A CA 1
ATOM 1596 C C . ALA A 1 192 ? -20.163 9.408 18.478 1.00 83.00 192 ALA A C 1
ATOM 1598 O O . ALA A 1 192 ? -20.014 9.376 17.256 1.00 83.00 192 ALA A O 1
ATOM 1599 N N . SER A 1 193 ? -19.121 9.515 19.308 1.00 86.25 193 SER A N 1
ATOM 1600 C CA . SER A 1 193 ? -17.732 9.557 18.840 1.00 86.25 193 SER A CA 1
ATOM 1601 C C . SER A 1 193 ? -17.288 8.227 18.227 1.00 86.25 193 SER A C 1
ATOM 1603 O O . SER A 1 193 ? -16.625 8.225 17.190 1.00 86.25 193 SER A O 1
ATOM 1605 N N . LEU A 1 194 ? -17.727 7.096 18.791 1.00 84.69 194 LEU A N 1
ATOM 1606 C CA . LEU A 1 194 ? -17.452 5.774 18.227 1.00 84.69 194 LEU A CA 1
ATOM 1607 C C . LEU A 1 194 ? -18.159 5.575 16.881 1.00 84.69 194 LEU A C 1
ATOM 1609 O O . LEU A 1 194 ? -17.567 5.024 15.954 1.00 84.69 194 LEU A O 1
ATOM 1613 N N . ILE A 1 195 ? -19.402 6.052 16.757 1.00 85.81 195 ILE A N 1
ATOM 1614 C CA . ILE A 1 195 ? -20.119 6.067 15.476 1.00 85.81 195 ILE A CA 1
ATOM 1615 C C . ILE A 1 195 ? -19.310 6.864 14.447 1.00 85.81 195 ILE A C 1
ATOM 1617 O O . ILE A 1 195 ? -18.983 6.332 13.389 1.00 85.81 195 ILE A O 1
ATOM 1621 N N . LEU A 1 196 ? -18.900 8.088 14.788 1.00 86.38 196 LEU A N 1
ATOM 1622 C CA . LEU A 1 196 ? -18.123 8.945 13.894 1.00 86.38 196 LEU A CA 1
ATOM 1623 C C . LEU A 1 196 ? -16.798 8.293 13.461 1.00 86.38 196 LEU A C 1
ATOM 1625 O O . LEU A 1 196 ? -16.439 8.361 12.289 1.00 86.38 196 LEU A O 1
ATOM 1629 N N . GLN A 1 197 ? -16.083 7.629 14.373 1.00 85.31 197 GLN A N 1
ATOM 1630 C CA . GLN A 1 197 ? -14.843 6.918 14.043 1.00 85.31 197 GLN A CA 1
ATOM 1631 C C . GLN A 1 197 ? -15.066 5.781 13.042 1.00 85.31 197 GLN A C 1
ATOM 1633 O O . GLN A 1 197 ? -14.287 5.636 12.101 1.00 85.31 197 GLN A O 1
ATOM 1638 N N . ILE A 1 198 ? -16.129 4.991 13.216 1.00 83.38 198 ILE A N 1
ATOM 1639 C CA . ILE A 1 198 ? -16.474 3.905 12.287 1.00 83.38 198 ILE A CA 1
ATOM 1640 C C . ILE A 1 198 ? -16.781 4.473 10.900 1.00 83.38 198 ILE A C 1
ATOM 1642 O O . ILE A 1 198 ? -16.290 3.951 9.901 1.00 83.38 198 ILE A O 1
ATOM 1646 N N . GLN A 1 199 ? -17.543 5.565 10.843 1.00 88.81 199 GLN A N 1
ATOM 1647 C CA . GLN A 1 199 ? -17.906 6.227 9.591 1.00 88.81 199 GLN A CA 1
ATOM 1648 C C . GLN A 1 199 ? -16.681 6.783 8.856 1.00 88.81 199 GLN A C 1
ATOM 1650 O O . GLN A 1 199 ? -16.540 6.573 7.653 1.00 88.81 199 GLN A O 1
ATOM 1655 N N . LEU A 1 200 ? -15.767 7.449 9.570 1.00 87.38 200 LEU A N 1
ATOM 1656 C CA . LEU A 1 200 ? -14.542 7.995 8.978 1.00 87.38 200 LEU A CA 1
ATOM 1657 C C . LEU A 1 200 ? -13.600 6.899 8.488 1.00 87.38 200 LEU A C 1
ATOM 1659 O O . LEU A 1 200 ? -13.054 7.010 7.394 1.00 87.38 200 LEU A O 1
ATOM 1663 N N . ARG A 1 201 ? -13.471 5.809 9.247 1.00 84.81 201 ARG A N 1
ATOM 1664 C CA . ARG A 1 201 ? -12.680 4.655 8.825 1.00 84.81 201 ARG A CA 1
ATOM 1665 C C . ARG A 1 201 ? -13.245 4.010 7.557 1.00 84.81 201 ARG A C 1
ATOM 1667 O O . ARG A 1 201 ? -12.488 3.744 6.630 1.00 84.81 201 ARG A O 1
ATOM 1674 N N . ALA A 1 202 ? -14.561 3.795 7.496 1.00 79.50 202 ALA A N 1
ATOM 1675 C CA . ALA A 1 202 ? -15.214 3.241 6.309 1.00 79.50 202 ALA A CA 1
ATOM 1676 C C . ALA A 1 202 ? -15.032 4.152 5.082 1.00 79.50 202 ALA A C 1
ATOM 1678 O O . ALA A 1 202 ? -14.750 3.669 3.986 1.00 79.50 202 ALA A O 1
ATOM 1679 N N . PHE A 1 203 ? -15.128 5.471 5.275 1.00 91.94 203 PHE A N 1
ATOM 1680 C CA . PHE A 1 203 ? -14.840 6.460 4.239 1.00 91.94 203 PHE A CA 1
ATOM 1681 C C . PHE A 1 203 ? -13.393 6.374 3.732 1.00 91.94 203 PHE A C 1
ATOM 1683 O O . PHE A 1 203 ? -13.184 6.327 2.522 1.00 91.94 203 PHE A O 1
ATOM 1690 N N . GLU A 1 204 ? -12.398 6.326 4.621 1.00 81.62 204 GLU A N 1
ATOM 1691 C CA . GLU A 1 204 ? -10.984 6.238 4.234 1.00 81.62 204 GLU A CA 1
ATOM 1692 C C . GLU A 1 204 ? -10.674 4.935 3.489 1.00 81.62 204 GLU A C 1
ATOM 1694 O O . GLU A 1 204 ? -9.986 4.949 2.466 1.00 81.62 204 GLU A O 1
ATOM 1699 N N . GLU A 1 205 ? -11.190 3.802 3.968 1.00 77.94 205 GLU A N 1
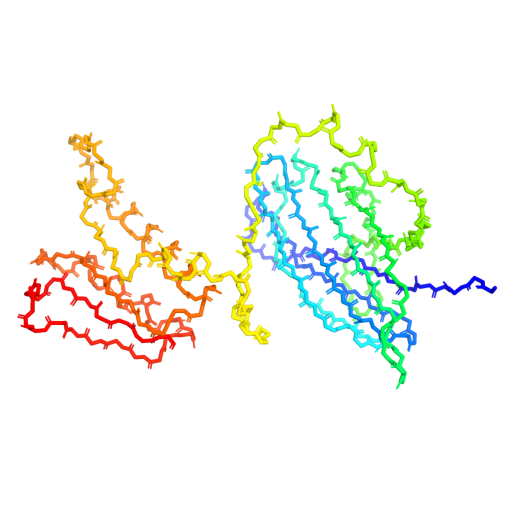ATOM 1700 C CA . GLU A 1 205 ? -11.015 2.499 3.320 1.00 77.94 205 GLU A CA 1
ATOM 1701 C C . GLU A 1 205 ? -11.627 2.494 1.907 1.00 77.94 205 GLU A C 1
ATOM 1703 O O . GLU A 1 205 ? -10.972 2.051 0.957 1.00 77.94 205 GLU A O 1
ATOM 1708 N N . TYR A 1 206 ? -12.832 3.057 1.757 1.00 86.44 206 TYR A N 1
ATOM 1709 C CA . TYR A 1 206 ? -13.536 3.201 0.481 1.00 86.44 206 TYR A CA 1
ATOM 1710 C C . TYR A 1 206 ? -12.826 4.144 -0.494 1.00 86.44 206 TYR A C 1
ATOM 1712 O O . TYR A 1 206 ? -12.586 3.772 -1.642 1.00 86.44 206 TYR A O 1
ATOM 1720 N N . LEU A 1 207 ? -12.443 5.342 -0.040 1.00 83.31 207 LEU A N 1
ATOM 1721 C CA . LEU A 1 207 ? -11.733 6.329 -0.854 1.00 83.31 207 LEU A CA 1
ATOM 1722 C C . LEU A 1 207 ? -10.400 5.762 -1.345 1.00 83.31 207 LEU A C 1
ATOM 1724 O O . LEU A 1 207 ? -10.070 5.876 -2.523 1.00 83.31 207 LEU A O 1
ATOM 1728 N N . ASN A 1 208 ? -9.655 5.091 -0.466 1.00 78.88 208 ASN A N 1
ATOM 1729 C CA . ASN A 1 208 ? -8.397 4.468 -0.845 1.00 78.88 208 ASN A CA 1
ATOM 1730 C C . ASN A 1 208 ? -8.598 3.294 -1.815 1.00 78.88 208 ASN A C 1
ATOM 1732 O O . ASN A 1 208 ? -7.746 3.092 -2.670 1.00 78.88 208 ASN A O 1
ATOM 1736 N N . GLU A 1 209 ? -9.685 2.519 -1.719 1.00 74.81 209 GLU A N 1
ATOM 1737 C CA . GLU A 1 209 ? -9.994 1.471 -2.708 1.00 74.81 209 GLU A CA 1
ATOM 1738 C C . GLU A 1 209 ? -10.392 2.071 -4.063 1.00 74.81 209 GLU A C 1
ATOM 1740 O O . GLU A 1 209 ? -9.902 1.612 -5.095 1.00 74.81 209 GLU A O 1
ATOM 1745 N N . ALA A 1 210 ? -11.180 3.150 -4.075 1.00 75.19 210 ALA A N 1
ATOM 1746 C CA . ALA A 1 210 ? -11.503 3.896 -5.289 1.00 75.19 210 ALA A CA 1
ATOM 1747 C C . ALA A 1 210 ? -10.226 4.428 -5.970 1.00 75.19 210 ALA A C 1
ATOM 1749 O O . ALA A 1 210 ? -10.039 4.186 -7.163 1.00 75.19 210 ALA A O 1
ATOM 1750 N N . ILE A 1 211 ? -9.305 5.014 -5.181 1.00 72.88 211 ILE A N 1
ATOM 1751 C CA . ILE A 1 211 ? -7.942 5.452 -5.565 1.00 72.88 211 ILE A CA 1
ATOM 1752 C C . ILE A 1 211 ? -6.974 4.267 -5.772 1.00 72.88 211 ILE A C 1
ATOM 1754 O O . ILE A 1 211 ? -5.822 4.437 -6.145 1.00 72.88 211 ILE A O 1
ATOM 1758 N N . ARG A 1 212 ? -7.370 3.017 -5.559 1.00 66.31 212 ARG A N 1
ATOM 1759 C CA . ARG A 1 212 ? -6.571 1.863 -6.004 1.00 66.31 212 ARG A CA 1
ATOM 1760 C C . ARG A 1 212 ? -7.071 1.364 -7.344 1.00 66.31 212 ARG A C 1
ATOM 1762 O O . ARG A 1 212 ? -6.256 1.089 -8.214 1.00 66.31 212 ARG A O 1
ATOM 1769 N N . LEU A 1 213 ? -8.386 1.297 -7.533 1.00 64.56 213 LEU A N 1
ATOM 1770 C CA . LEU A 1 213 ? -9.025 0.636 -8.671 1.00 64.56 213 LEU A CA 1
ATOM 1771 C C . LEU A 1 213 ? -9.085 1.449 -9.973 1.00 64.56 213 LEU A C 1
ATOM 1773 O O . LEU A 1 213 ? -9.383 0.890 -11.024 1.00 64.56 213 LEU A O 1
ATOM 1777 N N . GLY A 1 214 ? -8.764 2.733 -9.932 1.00 59.19 214 GLY A N 1
ATOM 1778 C CA . GLY A 1 214 ? -8.871 3.648 -11.074 1.00 59.19 214 GLY A CA 1
ATOM 1779 C C . GLY A 1 214 ? -10.281 4.210 -11.241 1.00 59.19 214 GLY A C 1
ATOM 1780 O O . GLY A 1 214 ? -10.736 4.368 -12.367 1.00 59.19 214 GLY A O 1
ATOM 1781 N N . ILE A 1 215 ? -11.022 4.400 -10.149 1.00 76.75 215 ILE A N 1
ATOM 1782 C CA . ILE A 1 215 ? -12.425 4.817 -10.178 1.00 76.75 215 ILE A CA 1
ATOM 1783 C C . ILE A 1 215 ? -12.482 6.335 -10.361 1.00 76.75 215 ILE A C 1
ATOM 1785 O O . ILE A 1 215 ? -12.102 7.075 -9.466 1.00 76.75 215 ILE A O 1
ATOM 1789 N N . ASP A 1 216 ? -12.971 6.801 -11.510 1.00 62.91 216 ASP A N 1
ATOM 1790 C CA . ASP A 1 216 ? -12.987 8.241 -11.829 1.00 62.91 216 ASP A CA 1
ATOM 1791 C C . ASP A 1 216 ? -13.957 9.065 -10.960 1.00 62.91 216 ASP A C 1
ATOM 1793 O O . ASP A 1 216 ? -13.719 10.243 -10.694 1.00 62.91 216 ASP A O 1
ATOM 1797 N N . GLU A 1 217 ? -15.062 8.453 -10.529 1.00 76.56 217 GLU A N 1
ATOM 1798 C CA . GLU A 1 217 ? -16.149 9.121 -9.811 1.00 76.56 217 GLU A CA 1
ATOM 1799 C C . GLU A 1 217 ? -16.766 8.192 -8.760 1.00 76.56 217 GLU A C 1
ATOM 1801 O O . GLU A 1 217 ? -17.050 7.019 -9.043 1.00 76.56 217 GLU A O 1
ATOM 1806 N N . ILE A 1 218 ? -16.986 8.741 -7.562 1.00 86.38 218 ILE A N 1
ATOM 1807 C CA . ILE A 1 218 ? -17.660 8.087 -6.436 1.00 86.38 218 ILE A CA 1
ATOM 1808 C C . ILE A 1 218 ? -18.652 9.031 -5.748 1.00 86.38 218 ILE A C 1
ATOM 1810 O O . ILE A 1 218 ? -18.425 10.238 -5.651 1.00 86.38 218 ILE A O 1
ATOM 1814 N N . LEU A 1 219 ? -19.725 8.460 -5.206 1.00 81.19 219 LEU A N 1
ATOM 1815 C CA . LEU A 1 219 ? -20.725 9.129 -4.384 1.00 81.19 219 LEU A CA 1
ATOM 1816 C C . LEU A 1 219 ? -20.558 8.729 -2.914 1.00 81.19 219 LEU A C 1
ATOM 1818 O O . LEU A 1 219 ? -20.483 7.549 -2.577 1.00 81.19 219 LEU A O 1
ATOM 1822 N N . ILE A 1 220 ? -20.511 9.719 -2.027 1.00 90.88 220 ILE A N 1
ATOM 1823 C CA . ILE A 1 220 ? -20.421 9.505 -0.581 1.00 90.88 220 ILE A CA 1
ATOM 1824 C C . ILE A 1 220 ? -21.688 10.041 0.066 1.00 90.88 220 ILE A C 1
ATOM 1826 O O . ILE A 1 220 ? -21.906 11.257 0.068 1.00 90.88 220 ILE A O 1
ATOM 1830 N N . VAL A 1 221 ? -22.494 9.156 0.648 1.00 85.38 221 VAL A N 1
ATOM 1831 C CA . VAL A 1 221 ? -23.704 9.512 1.391 1.00 85.38 221 VAL A CA 1
ATOM 1832 C C . VAL A 1 221 ? -23.347 9.614 2.874 1.00 85.38 221 VAL A C 1
ATOM 1834 O O . VAL A 1 221 ? -23.011 8.629 3.521 1.00 85.38 221 VAL A O 1
ATOM 1837 N N . HIS A 1 222 ? -23.371 10.833 3.411 1.00 83.62 222 HIS A N 1
ATOM 1838 C CA . HIS A 1 222 ? -23.028 11.153 4.808 1.00 83.62 222 HIS A CA 1
ATOM 1839 C C . HIS A 1 222 ? -24.232 11.656 5.622 1.00 83.62 222 HIS A C 1
ATOM 1841 O O . HIS A 1 222 ? -24.113 11.903 6.822 1.00 83.62 222 HIS A O 1
ATOM 1847 N N . GLY A 1 223 ? -25.398 11.778 4.981 1.00 80.75 223 GLY A N 1
ATOM 1848 C CA . GLY A 1 223 ? -26.652 12.171 5.618 1.00 80.75 223 GLY A CA 1
ATOM 1849 C C . GLY A 1 223 ? -26.816 13.683 5.798 1.00 80.75 223 GLY A C 1
ATOM 1850 O O . GLY A 1 223 ? -25.937 14.488 5.505 1.00 80.75 223 GLY A O 1
ATOM 1851 N N . LYS A 1 224 ? -27.999 14.103 6.260 1.00 70.69 224 LYS A N 1
ATOM 1852 C CA . LYS A 1 224 ? -28.379 15.525 6.416 1.00 70.69 224 LYS A CA 1
ATOM 1853 C C . LYS A 1 224 ? -28.231 16.063 7.846 1.00 70.69 224 LYS A C 1
ATOM 1855 O O . LYS A 1 224 ? -28.822 17.095 8.142 1.00 70.69 224 LYS A O 1
ATOM 1860 N N . GLY A 1 225 ? -27.535 15.346 8.733 1.00 74.38 225 GLY A N 1
ATOM 1861 C CA . GLY A 1 225 ? -27.422 15.708 10.153 1.00 74.38 225 GLY A CA 1
ATOM 1862 C C . GLY A 1 225 ? -26.690 17.037 10.397 1.00 74.38 225 GLY A C 1
ATOM 1863 O O . GLY A 1 225 ? -26.521 17.849 9.494 1.00 74.38 225 GLY A O 1
ATOM 1864 N N . GLU A 1 226 ? -26.152 17.226 11.602 1.00 78.81 226 GLU A N 1
ATOM 1865 C CA . GLU A 1 226 ? -25.440 18.451 12.035 1.00 78.81 226 GLU A CA 1
ATOM 1866 C C . GLU A 1 226 ? -24.190 18.820 11.200 1.00 78.81 226 GLU A C 1
ATOM 1868 O O . GLU A 1 226 ? -23.529 19.825 11.444 1.00 78.81 226 GLU A O 1
ATOM 1873 N N . GLY A 1 227 ? -23.819 18.005 10.207 1.00 83.94 227 GLY A N 1
ATOM 1874 C CA . GLY A 1 227 ? -22.731 18.300 9.273 1.00 83.94 227 GLY A CA 1
ATOM 1875 C C . GLY A 1 227 ? -21.329 17.970 9.788 1.00 83.94 227 GLY A C 1
ATOM 1876 O O . GLY A 1 227 ? -20.360 18.209 9.072 1.00 83.94 227 GLY A O 1
ATOM 1877 N N . VAL A 1 228 ? -21.199 17.373 10.977 1.00 87.88 228 VAL A N 1
ATOM 1878 C CA . VAL A 1 228 ? -19.903 16.975 11.560 1.00 87.88 228 VAL A CA 1
ATOM 1879 C C . VAL A 1 228 ? -19.173 15.963 10.671 1.00 87.88 228 VAL A C 1
ATOM 1881 O O . VAL A 1 228 ? -18.023 16.193 10.297 1.00 87.88 228 VAL A O 1
ATOM 1884 N N . LEU A 1 229 ? -19.851 14.876 10.279 1.00 89.44 229 LEU A N 1
ATOM 1885 C CA . LEU A 1 229 ? -19.285 13.859 9.385 1.00 89.44 229 LEU A CA 1
ATOM 1886 C C . LEU A 1 229 ? -18.896 14.472 8.034 1.00 89.44 229 LEU A C 1
ATOM 1888 O O . LEU A 1 229 ? -17.786 14.264 7.552 1.00 89.44 229 LEU A O 1
ATOM 1892 N N . ARG A 1 230 ? -19.775 15.307 7.469 1.00 89.06 230 ARG A N 1
ATOM 1893 C CA . ARG A 1 230 ? -19.510 16.039 6.227 1.00 89.06 230 ARG A CA 1
ATOM 1894 C C . ARG A 1 230 ? -18.241 16.887 6.315 1.00 89.06 230 ARG A C 1
ATOM 1896 O O . ARG A 1 230 ? -17.427 16.830 5.403 1.00 89.06 230 ARG A O 1
ATOM 1903 N N . SER A 1 231 ? -18.079 17.668 7.384 1.00 88.56 231 SER A N 1
ATOM 1904 C CA . SER A 1 231 ? -16.906 18.530 7.565 1.00 88.56 231 SER A CA 1
ATOM 1905 C C . SER A 1 231 ? -15.623 17.709 7.606 1.00 88.56 231 SER A C 1
ATOM 1907 O O . SER A 1 231 ? -14.669 18.045 6.921 1.00 88.56 231 SER A O 1
ATOM 1909 N N . LYS A 1 232 ? -15.616 16.595 8.347 1.00 91.38 232 LYS A N 1
ATOM 1910 C CA . LYS A 1 232 ? -14.448 15.709 8.442 1.00 91.38 232 LYS A CA 1
ATOM 1911 C C . LYS A 1 232 ? -14.104 15.033 7.116 1.00 91.38 232 LYS A C 1
ATOM 1913 O O . LYS A 1 232 ? -12.928 14.897 6.799 1.00 91.38 232 LYS A O 1
ATOM 1918 N N . ILE A 1 233 ? -15.116 14.647 6.338 1.00 91.81 233 ILE A N 1
ATOM 1919 C CA . ILE A 1 233 ? -14.926 14.126 4.980 1.00 91.81 233 ILE A CA 1
ATOM 1920 C C . ILE A 1 233 ? -14.315 15.208 4.085 1.00 91.81 233 ILE A C 1
ATOM 1922 O O . ILE A 1 233 ? -13.339 14.936 3.400 1.00 91.81 233 ILE A O 1
ATOM 1926 N N . HIS A 1 234 ? -14.842 16.437 4.108 1.00 89.31 234 HIS A N 1
ATOM 1927 C CA . HIS A 1 234 ? -14.315 17.551 3.306 1.00 89.31 234 HIS A CA 1
ATOM 1928 C C . HIS A 1 234 ? -12.862 17.881 3.692 1.00 89.31 234 HIS A C 1
ATOM 1930 O O . HIS A 1 234 ? -12.009 17.910 2.811 1.00 89.31 234 HIS A O 1
ATOM 1936 N N . ASP A 1 235 ? -12.545 17.950 4.990 1.00 89.69 235 ASP A N 1
ATOM 1937 C CA . ASP A 1 235 ? -11.173 18.144 5.488 1.00 89.69 235 ASP A CA 1
ATOM 1938 C C . ASP A 1 235 ? -10.196 17.060 4.991 1.00 89.69 235 ASP A C 1
ATOM 1940 O O . ASP A 1 235 ? -9.010 17.326 4.783 1.00 89.69 235 ASP A O 1
ATOM 1944 N N . ALA A 1 236 ? -10.665 15.815 4.872 1.00 82.56 236 ALA A N 1
ATOM 1945 C CA . ALA A 1 236 ? -9.862 14.693 4.397 1.00 82.56 236 ALA A CA 1
ATOM 1946 C C . ALA A 1 236 ? -9.699 14.704 2.870 1.00 82.56 236 ALA A C 1
ATOM 1948 O O . ALA A 1 236 ? -8.611 14.411 2.374 1.00 82.56 236 ALA A O 1
ATOM 1949 N N . LEU A 1 237 ? -10.750 15.076 2.131 1.00 87.38 237 LEU A N 1
ATOM 1950 C CA . LEU A 1 237 ? -10.705 15.236 0.677 1.00 87.38 237 LEU A CA 1
ATOM 1951 C C . LEU A 1 237 ? -9.748 16.362 0.269 1.00 87.38 237 LEU A C 1
ATOM 1953 O O . LEU A 1 237 ? -8.939 16.155 -0.629 1.00 87.38 237 LEU A O 1
ATOM 1957 N N . ASP A 1 238 ? -9.770 17.499 0.968 1.00 82.12 238 ASP A N 1
ATOM 1958 C CA . ASP A 1 238 ? -8.892 18.647 0.691 1.00 82.12 238 ASP A CA 1
ATOM 1959 C C . ASP A 1 238 ? -7.399 18.310 0.848 1.00 82.12 238 ASP A C 1
ATOM 1961 O O . ASP A 1 238 ? -6.540 18.890 0.186 1.00 82.12 238 ASP A O 1
ATOM 1965 N N . LYS A 1 239 ? -7.073 17.364 1.736 1.00 81.06 239 LYS A N 1
ATOM 1966 C CA . LYS A 1 239 ? -5.693 16.930 2.006 1.00 81.06 239 LYS A CA 1
ATOM 1967 C C . LYS A 1 239 ? -5.226 15.805 1.086 1.00 81.06 239 LYS A C 1
ATOM 1969 O O . LYS A 1 239 ? -4.046 15.453 1.123 1.00 81.06 239 LYS A O 1
ATOM 1974 N N . ASN A 1 240 ? -6.123 15.203 0.308 1.00 69.69 240 ASN A N 1
ATOM 1975 C CA . ASN A 1 240 ? -5.808 14.034 -0.498 1.00 69.69 240 ASN A CA 1
ATOM 1976 C C . ASN A 1 240 ? -5.353 14.455 -1.912 1.00 69.69 240 ASN A C 1
ATOM 1978 O O . ASN A 1 240 ? -6.158 14.982 -2.678 1.00 69.69 240 ASN A O 1
ATOM 1982 N N . PRO A 1 241 ? -4.093 14.185 -2.309 1.00 72.81 241 PRO A N 1
ATOM 1983 C CA . PRO A 1 241 ? -3.544 14.647 -3.587 1.00 72.81 241 PRO A CA 1
ATOM 1984 C C . PRO A 1 241 ? -4.162 13.965 -4.817 1.00 72.81 241 PRO A C 1
ATOM 1986 O O . PRO A 1 241 ? -3.940 14.421 -5.936 1.00 72.81 241 PRO A O 1
ATOM 1989 N N . TYR A 1 242 ? -4.906 12.870 -4.630 1.00 69.56 242 TYR A N 1
ATOM 1990 C CA . TYR A 1 242 ? -5.591 12.153 -5.706 1.00 69.56 242 TYR A CA 1
ATOM 1991 C C . TYR A 1 242 ? -7.018 12.656 -5.936 1.00 69.56 242 TYR A C 1
ATOM 1993 O O . TYR A 1 242 ? -7.675 12.199 -6.860 1.00 69.56 242 TYR A O 1
ATOM 2001 N N . VAL A 1 243 ? -7.517 13.583 -5.116 1.00 77.00 243 VAL A N 1
ATOM 2002 C CA . VAL A 1 243 ? -8.832 14.193 -5.319 1.00 77.00 243 VAL A CA 1
ATOM 2003 C C . VAL A 1 243 ? -8.677 15.384 -6.262 1.00 77.00 243 VAL A C 1
ATOM 2005 O O . VAL A 1 243 ? -7.998 16.357 -5.945 1.00 77.00 243 VAL A O 1
ATOM 2008 N N . LYS A 1 244 ? -9.331 15.332 -7.427 1.00 67.94 244 LYS A N 1
ATOM 2009 C CA . LYS A 1 244 ? -9.336 16.438 -8.399 1.00 67.94 244 LYS A CA 1
ATOM 2010 C C . LYS A 1 244 ? -10.294 17.546 -7.984 1.00 67.94 244 LYS A C 1
ATOM 2012 O O . LYS A 1 244 ? -9.960 18.723 -8.081 1.00 67.94 244 LYS A O 1
ATOM 2017 N N . LYS A 1 245 ? -11.511 17.166 -7.587 1.00 71.81 245 LYS A N 1
ATOM 2018 C CA . LYS A 1 245 ? -12.565 18.066 -7.093 1.00 71.81 245 LYS A CA 1
ATOM 2019 C C . LYS A 1 245 ? -13.685 17.266 -6.427 1.00 71.81 245 LYS A C 1
ATOM 2021 O O . LYS A 1 245 ? -13.822 16.068 -6.666 1.00 71.81 245 LYS A O 1
ATOM 2026 N N . TYR A 1 246 ? -14.527 17.935 -5.647 1.00 85.75 246 TYR A N 1
ATOM 2027 C CA . TYR A 1 246 ? -15.765 17.358 -5.130 1.00 85.75 246 TYR A CA 1
ATOM 2028 C C . TYR A 1 246 ? -16.891 18.391 -5.107 1.00 85.75 246 TYR A C 1
ATOM 2030 O O . TYR A 1 246 ? -16.665 19.588 -4.940 1.00 85.75 246 TYR A O 1
ATOM 2038 N N . GLU A 1 247 ? -18.119 17.921 -5.295 1.00 79.56 247 GLU A N 1
ATOM 2039 C CA . GLU A 1 247 ? -19.314 18.751 -5.425 1.00 79.56 247 GLU A CA 1
ATOM 2040 C C . GLU A 1 247 ? -20.450 18.163 -4.583 1.00 79.56 247 GLU A C 1
ATOM 2042 O O . GLU A 1 247 ? -20.522 16.958 -4.334 1.00 79.56 247 GLU A O 1
ATOM 2047 N N . LYS A 1 248 ? -21.364 19.012 -4.114 1.00 76.62 248 LYS A N 1
ATOM 2048 C CA . LYS A 1 248 ? -22.561 18.537 -3.410 1.00 76.62 248 LYS A CA 1
ATOM 2049 C C . LYS A 1 248 ? -23.595 18.074 -4.424 1.00 76.62 248 LYS A C 1
ATOM 2051 O O . LYS A 1 248 ? -23.880 18.790 -5.382 1.00 76.62 248 LYS A O 1
ATOM 2056 N N . VAL A 1 249 ? -24.230 16.934 -4.166 1.00 64.31 249 VAL A N 1
ATOM 2057 C CA . VAL A 1 249 ? -25.331 16.466 -5.015 1.00 64.31 249 VAL A CA 1
ATOM 2058 C C . VAL A 1 249 ? -26.609 17.211 -4.654 1.00 64.31 249 VAL A C 1
ATOM 2060 O O . VAL A 1 249 ? -27.099 17.126 -3.529 1.00 64.31 249 VAL A O 1
ATOM 2063 N N . HIS A 1 250 ? -27.171 17.937 -5.621 1.00 50.50 250 HIS A N 1
ATOM 2064 C CA . HIS A 1 250 ? -28.375 18.742 -5.409 1.00 50.50 250 HIS A CA 1
ATOM 2065 C C . HIS A 1 250 ? -29.689 18.040 -5.803 1.00 50.50 250 HIS A C 1
ATOM 2067 O O . HIS A 1 250 ? -30.735 18.442 -5.300 1.00 50.50 250 HIS A O 1
ATOM 2073 N N . HIS A 1 251 ? -29.668 16.989 -6.640 1.00 44.56 251 HIS A N 1
ATOM 2074 C CA . HIS A 1 251 ? -30.889 16.552 -7.343 1.00 44.56 251 HIS A CA 1
ATOM 2075 C C . HIS A 1 251 ? -31.473 15.166 -7.004 1.00 44.56 251 HIS A C 1
ATOM 2077 O O . HIS A 1 251 ? -32.661 14.988 -7.250 1.00 44.56 251 HIS A O 1
ATOM 2083 N N . ILE A 1 252 ? -30.727 14.207 -6.427 1.00 41.62 252 ILE A N 1
ATOM 2084 C CA . ILE A 1 252 ? -31.236 12.815 -6.274 1.00 41.62 252 ILE A CA 1
ATOM 2085 C C . ILE A 1 252 ? -31.220 12.300 -4.816 1.00 41.62 252 ILE A C 1
ATOM 2087 O O . ILE A 1 252 ? -32.110 11.551 -4.430 1.00 41.62 252 ILE A O 1
ATOM 2091 N N . PHE A 1 253 ? -30.305 12.783 -3.962 1.00 42.03 253 PHE A N 1
ATOM 2092 C CA . PHE A 1 253 ? -30.149 12.319 -2.563 1.00 42.03 253 PHE A CA 1
ATOM 2093 C C . PHE A 1 253 ? -30.380 13.406 -1.492 1.00 42.03 253 PHE A C 1
ATOM 2095 O O . PHE A 1 253 ? -30.228 13.187 -0.288 1.00 42.03 253 PHE A O 1
ATOM 2102 N N . GLY A 1 254 ? -30.778 14.613 -1.907 1.00 49.88 254 GLY A N 1
ATOM 2103 C CA . GLY A 1 254 ? -30.759 15.792 -1.041 1.00 49.88 254 GLY A CA 1
ATOM 2104 C C . GLY A 1 254 ? -29.342 16.149 -0.567 1.00 49.88 254 GLY A C 1
ATOM 2105 O O . GLY A 1 254 ? -28.367 15.487 -0.900 1.00 49.88 254 GLY A O 1
ATOM 2106 N N . SER A 1 255 ? -29.220 17.204 0.239 1.00 57.19 255 SER A N 1
ATOM 2107 C CA . SER A 1 255 ? -27.960 17.799 0.731 1.00 57.19 255 SER A CA 1
ATOM 2108 C C . SER A 1 255 ? -27.010 16.884 1.538 1.00 57.19 255 SER A C 1
ATOM 2110 O O . SER A 1 255 ? -26.037 17.380 2.107 1.00 57.19 255 SER A O 1
ATOM 2112 N N . GLY A 1 256 ? -27.282 15.579 1.613 1.00 73.44 256 GLY A N 1
ATOM 2113 C CA . GLY A 1 256 ? -26.553 14.594 2.411 1.00 73.44 256 GLY A CA 1
ATOM 2114 C C . GLY A 1 256 ? -25.565 13.730 1.633 1.00 73.44 256 GLY A C 1
ATOM 2115 O O . GLY A 1 256 ? -25.154 12.692 2.145 1.00 73.44 256 GLY A O 1
ATOM 2116 N N . ALA A 1 257 ? -25.198 14.123 0.410 1.00 82.31 257 ALA A N 1
ATOM 2117 C CA . ALA A 1 257 ? -24.217 13.397 -0.387 1.00 82.31 257 ALA A CA 1
ATOM 2118 C C . ALA A 1 257 ? -23.202 14.323 -1.075 1.00 82.31 257 ALA A C 1
ATOM 2120 O O . ALA A 1 257 ? -23.496 15.482 -1.391 1.00 82.31 257 ALA A O 1
ATOM 2121 N N . THR A 1 258 ? -21.996 13.800 -1.287 1.00 83.50 258 THR A N 1
ATOM 2122 C CA . THR A 1 258 ? -20.881 14.477 -1.962 1.00 83.50 258 THR A CA 1
ATOM 2123 C C . THR A 1 258 ? -20.386 13.594 -3.105 1.00 83.50 258 THR A C 1
ATOM 2125 O O . THR A 1 258 ? -20.029 12.442 -2.866 1.00 83.50 258 THR A O 1
ATOM 2128 N N . THR A 1 259 ? -20.348 14.131 -4.324 1.00 79.81 259 THR A N 1
ATOM 2129 C CA . THR A 1 259 ? -19.675 13.501 -5.467 1.00 79.81 259 THR A CA 1
ATOM 2130 C C . THR A 1 259 ? -18.202 13.877 -5.434 1.00 79.81 259 THR A C 1
ATOM 2132 O O . THR A 1 259 ? -17.876 15.055 -5.287 1.00 79.81 259 THR A O 1
ATOM 2135 N N . VAL A 1 260 ? -17.316 12.896 -5.581 1.00 84.50 260 VAL A N 1
ATOM 2136 C CA . VAL A 1 260 ? -15.861 13.084 -5.599 1.00 84.50 260 VAL A CA 1
ATOM 2137 C C . VAL A 1 260 ? -15.308 12.586 -6.926 1.00 84.50 260 VAL A C 1
ATOM 2139 O O . VAL A 1 260 ? -15.629 11.480 -7.358 1.00 84.50 260 VAL A O 1
ATOM 2142 N N . PHE A 1 261 ? -14.459 13.405 -7.542 1.00 71.19 261 PHE A N 1
ATOM 2143 C CA . PHE A 1 261 ? -13.742 13.099 -8.774 1.00 71.19 261 PHE A CA 1
ATOM 2144 C C . PHE A 1 261 ? -12.267 12.838 -8.440 1.00 71.19 261 PHE A C 1
ATOM 2146 O O . PHE A 1 261 ? -11.615 13.707 -7.847 1.00 71.19 261 PHE A O 1
ATOM 2153 N N . LEU A 1 262 ? -11.758 11.661 -8.813 1.00 68.44 262 LEU A N 1
ATOM 2154 C CA . LEU A 1 262 ? -10.375 11.200 -8.589 1.00 68.44 262 LEU A CA 1
ATOM 2155 C C . LEU A 1 262 ? -9.528 11.314 -9.863 1.00 68.44 262 LEU A C 1
ATOM 2157 O O . LEU A 1 262 ? -10.110 11.344 -10.971 1.00 68.44 262 LEU A O 1
#

Secondary structure (DSSP, 8-state):
------EEEEEEEPPS---TT--EEEEEEEE-SS--EEEEEEEE-SS-EEEEEEEEE-TT-EEEEEEEEGGGGGG--EEEEEEEEEETTEEEEEEEEEEE--HHHHHHT-EE-TTSTT-EEEEEE---EE-------HHHHTTT--S---------BTBS--TT-HHHHHHS-SEEE-SHHHHSTT--S--HHHHHHHHHHHHHHHHHHHHHHT-SEEEEE--SSSSHHHHHHHHHHHT-TT--EEEE--SSSGGGEEEEE-

Solvent-accessible surface area (backbone atoms only — not comparable to full-atom values): 15236 Å² total; per-residue (Å²): 130,88,79,78,67,46,35,34,43,37,35,32,68,62,89,68,101,54,65,98,77,67,52,40,22,48,26,32,46,36,27,75,27,86,62,31,28,38,40,37,39,38,29,34,42,84,87,47,79,74,47,79,49,70,50,74,44,50,43,68,33,74,44,82,48,75,74,44,53,54,73,51,38,78,50,44,28,38,37,39,39,40,34,22,45,58,50,102,89,48,70,52,70,60,27,35,33,76,48,69,45,43,58,74,64,47,68,74,38,65,37,79,39,93,93,41,89,96,38,61,25,34,68,41,78,49,68,71,41,74,72,80,81,77,85,76,61,82,75,66,59,75,82,75,65,92,68,89,80,88,82,73,57,62,45,46,72,78,62,82,63,45,83,61,14,60,61,52,58,72,66,51,73,53,58,47,63,46,47,61,66,70,73,34,80,83,70,65,98,70,58,70,68,60,52,51,51,52,35,51,50,54,48,51,56,50,53,52,47,34,58,20,54,71,46,54,60,39,37,40,34,62,53,77,68,96,46,62,66,51,50,56,50,49,59,50,48,76,71,35,91,64,51,75,50,70,47,75,39,78,84,85,72,43,86,17,29,37,40,39,32,75

Nearest PDB structures (foldseek):
  2huh-assembly1_A-2  TM=7.483E-01  e=5.109E-05  Bacteroides thetaiotaomicron
  6ncw-assembly1_A  TM=3.582E-01  e=6.159E-02  Eisenbergiella tayi
  6ncx-assembly1_D  TM=3.536E-01  e=8.635E-02  Eisenbergiella tayi
  3se4-assembly1_C  TM=3.391E-01  e=1.029E+00  Homo sapiens
  3se3-assembly1_C  TM=3.262E-01  e=2.393E+00  Homo sapiens

pLDDT: mean 70.61, std 17.34, range [27.02, 91.94]

Foldseek 3Di:
DPPPFFKKKKWFWDDDPDDPFWTKTWIKIFGQAQWKKWKWKWKDFPVDTPDTDTDIDHHRDMDTDDMDTPVSLVRFMKIKMWIWTQDPVGTHAIWIFMDGRHPVLQVVQWDDDPVDPPTTIRMDGTDTDGDDDPDDDPVVVVPPDPDDDDDDDDFAPDDPGPPIHPPCLVPQALEDELQLCRQDPPPDPDDPVVSLVSSVVVLVVSVVVCNGRVNFKHKYFQDDPPCPSVVVSVVVLVPDPQWPDKDADPPDRHRRMIMTGD

Sequence (262 aa):
MNHHHSLQLLFLPEEGEHQAGDTIYRCFLLNRGEHCYLYKIEADTLTRHILLQKGKLEAHNLIELPKFYKDDLNDKPIYRFSFWVQTNRGTGAELKAEICLRPKNFFSRKREIEMLDNCFGHPYEINLQEQKKESESLQSYTRKHHTHLPKGSSTSYSRRVDIHNPEKVAHFPREIDLHIEALRPNAGKMEASLILQIQLRAFEEYLNEAIRLGIDEILIVHGKGEGVLRSKIHDALDKNPYVKKYEKVHHIFGSGATTVFL

Mean predicted aligned error: 17.89 Å

Radius of gyration: 23.05 Å; Cα contacts (8 Å, |Δi|>4): 442; chains: 1; bounding box: 61×53×50 Å